Protein AF-X1SGV9-F1 (afdb_monomer)

Nearest PDB structures (foldseek):
  8gmb-assembly1_A-2  TM=1.879E-01  e=5.734E+00  Mus musculus
  3gyx-assembly6_L  TM=2.070E-01  e=9.773E+00  Megalodesulfovibrio gigas

Foldseek 3Di:
DDDPPPDDDDDPDDDDDPDDDADDADDDDADPPDKDWHWHDDPNAIWIWIAYNVRDIDTQDDNRHGPPDPPQDLCNQVPPDDPPRSVDDDPPDDDDDQDDPDDDSDDDPDDDDADADDQDDAAAPDKDWHWHDDPNDTFIWIADNVRDIDTQDDPRHGDDPQPADADDDDPPPPDPCPVPPPDDPVVVVVVVVVVVVVDDPPHDYDHDDDDDDD

Solvent-accessible surface area (backbone atoms only — not comparable to full-atom values): 14646 Å² total; per-residue (Å²): 135,84,84,79,84,84,78,87,68,89,69,99,65,79,90,84,68,97,74,87,84,73,93,46,77,66,85,80,78,63,42,83,93,42,73,45,80,46,33,36,77,53,99,90,30,71,23,41,30,40,33,36,47,84,66,49,76,43,76,44,28,57,89,73,37,63,66,88,65,72,74,70,52,71,64,58,55,56,65,72,74,58,97,65,69,58,80,61,87,81,63,89,84,61,83,86,80,79,83,47,102,60,98,66,64,78,87,74,102,68,84,87,84,69,72,72,48,77,87,75,82,63,41,82,92,37,70,46,78,50,24,32,77,55,96,92,30,76,27,41,35,38,33,40,44,85,54,54,76,43,71,43,30,53,93,80,37,76,51,70,88,72,74,76,69,75,79,82,77,84,79,74,77,84,67,65,85,80,86,72,84,75,72,47,75,67,45,52,52,50,50,51,54,54,48,62,74,70,54,65,93,85,60,84,72,78,83,80,86,79,82,83,87,126

Radius of gyration: 39.11 Å; Cα contacts (8 Å, |Δi|>4): 204; chains: 1; bounding box: 82×46×108 Å

Structure (mmCIF, N/CA/C/O backbone):
data_AF-X1SGV9-F1
#
_entry.id   AF-X1SGV9-F1
#
loop_
_atom_site.group_PDB
_atom_site.id
_atom_site.type_symbol
_atom_site.label_atom_id
_atom_site.label_alt_id
_atom_site.label_comp_id
_atom_site.label_asym_id
_atom_site.label_entity_id
_atom_site.label_seq_id
_atom_site.pdbx_PDB_ins_code
_atom_site.Cartn_x
_atom_site.Cartn_y
_atom_site.Cartn_z
_atom_site.occupancy
_atom_site.B_iso_or_equiv
_atom_site.auth_seq_id
_atom_site.auth_comp_id
_atom_site.auth_asym_id
_atom_site.auth_atom_id
_atom_site.pdbx_PDB_model_num
ATOM 1 N N . MET A 1 1 ? -37.901 -0.113 43.223 1.00 46.56 1 MET A N 1
ATOM 2 C CA . MET A 1 1 ? -37.662 -1.497 43.685 1.00 46.56 1 MET A CA 1
ATOM 3 C C . MET A 1 1 ? -36.291 -1.885 43.165 1.00 46.56 1 MET A C 1
ATOM 5 O O . MET A 1 1 ? -36.152 -2.001 41.959 1.00 46.56 1 MET A O 1
ATOM 9 N N . SER A 1 2 ? -35.263 -1.949 44.015 1.00 49.84 2 SER A N 1
ATOM 10 C CA . SER A 1 2 ? -33.937 -2.406 43.586 1.00 49.84 2 SER A CA 1
ATOM 11 C C . SER A 1 2 ? -33.899 -3.928 43.675 1.00 49.84 2 SER A C 1
ATOM 13 O O . SER A 1 2 ? -34.116 -4.505 44.740 1.00 49.84 2 SER A O 1
ATOM 15 N N . ILE A 1 3 ? -33.680 -4.590 42.543 1.00 59.84 3 ILE A N 1
ATOM 16 C CA . ILE A 1 3 ? -33.416 -6.026 42.525 1.00 59.84 3 ILE A CA 1
ATOM 17 C C . ILE A 1 3 ? -31.928 -6.180 42.840 1.00 59.84 3 ILE A C 1
ATOM 19 O O . ILE A 1 3 ? -31.080 -5.884 42.004 1.00 59.84 3 ILE A O 1
ATOM 23 N N . LYS A 1 4 ? -31.604 -6.593 44.068 1.00 56.62 4 LYS A N 1
ATOM 24 C CA . LYS A 1 4 ? -30.242 -6.998 44.429 1.00 56.62 4 LYS A CA 1
ATOM 25 C C . LYS A 1 4 ? -30.019 -8.431 43.957 1.00 56.62 4 LYS A C 1
ATOM 27 O O . LYS A 1 4 ? -30.565 -9.362 44.545 1.00 56.62 4 LYS A O 1
ATOM 32 N N . ILE A 1 5 ? -29.240 -8.612 42.894 1.00 63.88 5 ILE A N 1
ATOM 33 C CA . ILE A 1 5 ? -28.814 -9.933 42.411 1.00 63.88 5 ILE A CA 1
ATOM 34 C C . ILE A 1 5 ? -27.504 -10.297 43.127 1.00 63.88 5 ILE A C 1
ATOM 36 O O . ILE A 1 5 ? -26.459 -10.417 42.505 1.00 63.88 5 ILE A O 1
ATOM 40 N N . ASP A 1 6 ? -27.533 -10.416 44.456 1.00 54.19 6 ASP A N 1
ATOM 41 C CA . ASP A 1 6 ? -26.291 -10.548 45.238 1.00 54.19 6 ASP A CA 1
ATOM 42 C C . ASP A 1 6 ? -25.715 -11.981 45.265 1.00 54.19 6 ASP A C 1
ATOM 44 O O . ASP A 1 6 ? -24.613 -12.159 45.775 1.00 54.19 6 ASP A O 1
ATOM 48 N N . GLN A 1 7 ? -26.401 -13.026 44.758 1.00 52.31 7 GLN A N 1
ATOM 49 C CA . GLN A 1 7 ? -25.970 -14.419 45.032 1.00 52.31 7 GLN A CA 1
ATOM 50 C C . GLN A 1 7 ? -26.189 -15.506 43.960 1.00 52.31 7 GLN A C 1
ATOM 52 O O . GLN A 1 7 ? -25.957 -16.676 44.255 1.00 52.31 7 GLN A O 1
ATOM 57 N N . ILE A 1 8 ? -26.615 -15.211 42.727 1.00 55.38 8 ILE A N 1
ATOM 58 C CA . ILE A 1 8 ? -27.084 -16.300 41.834 1.00 55.38 8 ILE A CA 1
ATOM 59 C C . ILE A 1 8 ? -25.982 -16.915 40.949 1.00 55.38 8 ILE A C 1
ATOM 61 O O . ILE A 1 8 ? -26.166 -18.012 40.426 1.00 55.38 8 ILE A O 1
ATOM 65 N N . PHE A 1 9 ? -24.803 -16.302 40.828 1.00 55.16 9 PHE A N 1
ATOM 66 C CA . PHE A 1 9 ? -23.838 -16.724 39.810 1.00 55.16 9 PHE A CA 1
ATOM 67 C C . PHE A 1 9 ? -22.441 -17.009 40.367 1.00 55.16 9 PHE A C 1
ATOM 69 O O . PHE A 1 9 ? -21.553 -16.167 40.331 1.00 55.16 9 PHE A O 1
ATOM 76 N N . GLY A 1 10 ? -22.228 -18.242 40.832 1.00 47.69 10 GLY A N 1
ATOM 77 C CA . GLY A 1 10 ? -20.897 -18.854 40.812 1.00 47.69 10 GLY A CA 1
ATOM 78 C C . GLY A 1 10 ? -20.674 -19.525 39.451 1.00 47.69 10 GLY A C 1
ATOM 79 O O . GLY A 1 10 ? -21.410 -20.451 39.116 1.00 47.69 10 GLY A O 1
ATOM 80 N N . GLY A 1 11 ? -19.707 -19.049 38.658 1.00 65.00 11 GLY A N 1
ATOM 81 C CA . GLY A 1 11 ? -19.350 -19.582 37.326 1.00 65.00 11 GLY A CA 1
ATOM 82 C C . GLY A 1 11 ? -19.628 -18.623 36.155 1.00 65.00 11 GLY A C 1
ATOM 83 O O . GLY A 1 11 ? -20.107 -17.513 36.381 1.00 65.00 11 GLY A O 1
ATOM 84 N N . ASP A 1 12 ? -19.353 -19.067 34.918 1.00 65.81 12 ASP A N 1
ATOM 85 C CA . ASP A 1 12 ? -19.544 -18.345 33.636 1.00 65.81 12 ASP A CA 1
ATOM 86 C C . ASP A 1 12 ? -21.030 -18.129 33.275 1.00 65.81 12 ASP A C 1
ATOM 88 O O . ASP A 1 12 ? -21.511 -18.495 32.200 1.00 65.81 12 ASP A O 1
ATOM 92 N N . ASN A 1 13 ? -21.817 -17.584 34.196 1.00 64.56 13 ASN A N 1
ATOM 93 C CA . ASN A 1 13 ? -23.243 -17.404 33.984 1.00 64.56 13 ASN A CA 1
ATOM 94 C C . ASN A 1 13 ? -23.516 -16.066 33.296 1.00 64.56 13 ASN A C 1
ATOM 96 O O . ASN A 1 13 ? -23.212 -14.997 33.823 1.00 64.56 13 ASN A O 1
ATOM 100 N N . ALA A 1 14 ? -24.148 -16.129 32.128 1.00 70.19 14 ALA A N 1
ATOM 101 C CA . ALA A 1 14 ? -24.661 -14.955 31.442 1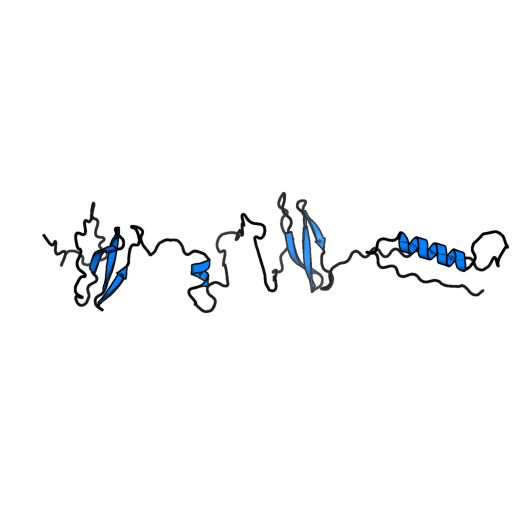.00 70.19 14 ALA A CA 1
ATOM 102 C C . ALA A 1 14 ? -26.012 -14.531 32.036 1.00 70.19 14 ALA A C 1
ATOM 104 O O . ALA A 1 14 ? -26.925 -15.347 32.188 1.00 70.19 14 ALA A O 1
ATOM 105 N N . ILE A 1 15 ? -26.171 -13.236 32.300 1.00 79.06 15 ILE A N 1
ATOM 106 C CA . ILE A 1 15 ? -27.476 -12.641 32.588 1.00 79.06 15 ILE A CA 1
ATOM 107 C C . ILE A 1 15 ? -28.208 -12.463 31.253 1.00 79.06 15 ILE A C 1
ATOM 109 O O . ILE A 1 15 ? -27.793 -11.671 30.409 1.00 79.06 15 ILE A O 1
ATOM 113 N N . ARG A 1 16 ? -29.294 -13.214 31.050 1.00 75.00 16 ARG A N 1
ATOM 114 C CA . ARG A 1 16 ? -30.225 -13.013 29.932 1.00 75.00 16 ARG A CA 1
ATOM 115 C C . ARG A 1 16 ? -31.454 -12.281 30.450 1.00 75.00 16 ARG A C 1
ATOM 117 O O . ARG A 1 16 ? -32.177 -12.817 31.285 1.00 75.00 16 ARG A O 1
ATOM 124 N N . LEU A 1 17 ? -31.664 -11.067 29.963 1.00 80.50 17 LEU A N 1
ATOM 125 C CA . LEU A 1 17 ? -32.853 -10.268 30.235 1.00 80.50 17 LEU A CA 1
ATOM 126 C C . LEU A 1 17 ? -33.533 -9.976 28.904 1.00 80.50 17 LEU A C 1
ATOM 128 O O . LEU A 1 17 ? -32.851 -9.637 27.938 1.00 80.50 17 LEU A O 1
ATOM 132 N N . ASP A 1 18 ? -34.859 -10.083 28.870 1.00 79.81 18 ASP A N 1
ATOM 133 C CA . ASP A 1 18 ? -35.636 -9.689 27.691 1.00 79.81 18 ASP A CA 1
ATOM 134 C C . ASP A 1 18 ? -35.592 -8.165 27.502 1.00 79.81 18 ASP A C 1
ATOM 136 O O . ASP A 1 18 ? -35.462 -7.673 26.385 1.00 79.81 18 ASP A O 1
ATOM 140 N N . TYR A 1 19 ? -35.630 -7.420 28.613 1.00 79.94 19 TYR A N 1
ATOM 141 C CA . TYR A 1 19 ? -35.454 -5.972 28.653 1.00 79.94 19 TYR A CA 1
ATOM 142 C C . TYR A 1 19 ? -34.700 -5.571 29.925 1.00 79.94 19 TYR A C 1
ATOM 144 O O . TYR A 1 19 ? -34.928 -6.134 30.997 1.00 79.94 19 TYR A O 1
ATOM 152 N N . LEU A 1 20 ? -33.826 -4.572 29.807 1.00 83.62 20 LEU A N 1
ATOM 153 C CA . LEU A 1 20 ? -33.182 -3.894 30.929 1.00 83.62 20 LEU A CA 1
ATOM 154 C C . LEU A 1 20 ? -33.524 -2.405 30.840 1.00 83.62 20 LEU A C 1
ATOM 156 O O . LEU A 1 20 ? -33.109 -1.734 29.899 1.00 83.62 20 LEU A O 1
ATOM 160 N N . THR A 1 21 ? -34.266 -1.898 31.820 1.00 83.81 21 THR A N 1
ATOM 161 C CA . THR A 1 21 ? -34.532 -0.463 31.982 1.00 83.81 21 THR A CA 1
ATOM 162 C C . THR A 1 21 ? -33.642 0.068 33.099 1.00 83.81 21 THR A C 1
ATOM 164 O O . THR A 1 21 ? -33.654 -0.476 34.204 1.00 83.81 21 THR A O 1
ATOM 167 N N . ILE A 1 22 ? -32.861 1.112 32.815 1.00 85.06 22 ILE A N 1
ATOM 168 C CA . ILE A 1 22 ? -31.980 1.767 33.786 1.00 85.06 22 ILE A CA 1
ATOM 169 C C . ILE A 1 22 ? -32.502 3.186 34.005 1.00 85.06 22 ILE A C 1
ATOM 171 O O . ILE A 1 22 ? -32.215 4.086 33.223 1.00 85.06 22 ILE A O 1
ATOM 175 N N . ASP A 1 23 ? -33.257 3.376 35.083 1.00 79.06 23 ASP A N 1
ATOM 176 C CA . ASP A 1 23 ? -33.806 4.677 35.470 1.00 79.06 23 ASP A CA 1
ATOM 177 C C . ASP A 1 23 ? -32.923 5.287 36.568 1.00 79.06 23 ASP A C 1
ATOM 179 O O . ASP A 1 23 ? -33.133 5.069 37.764 1.00 79.06 23 ASP A O 1
ATOM 183 N N . GLY A 1 24 ? -31.883 6.018 36.176 1.00 72.06 24 GLY A N 1
ATOM 184 C CA . GLY A 1 24 ? -30.986 6.704 37.103 1.00 72.06 24 GLY A CA 1
ATOM 185 C C . GLY A 1 24 ? -30.444 7.980 36.477 1.00 72.06 24 GLY A C 1
ATOM 186 O O . GLY A 1 24 ? -30.071 7.966 35.317 1.00 72.06 24 GLY A O 1
ATOM 187 N N . 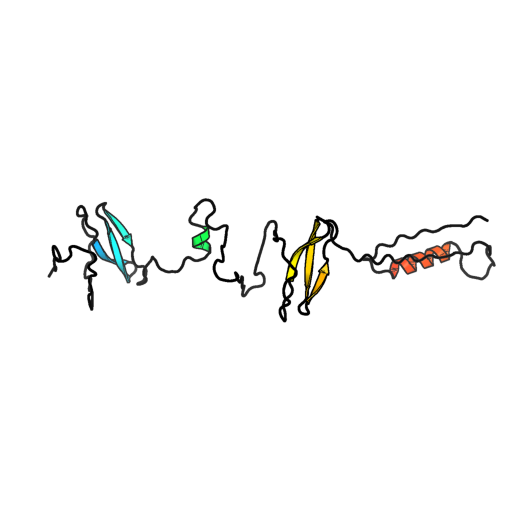TYR A 1 25 ? -30.437 9.077 37.236 1.00 80.12 25 TYR A N 1
ATOM 188 C CA . TYR A 1 25 ? -29.888 10.378 36.813 1.00 80.12 25 TYR A CA 1
ATOM 189 C C . TYR A 1 25 ? -28.696 10.834 37.661 1.00 80.12 25 TYR A C 1
ATOM 191 O O . TYR A 1 25 ? -28.020 11.802 37.317 1.00 80.12 25 TYR A O 1
ATOM 199 N N . ASN A 1 26 ? -28.454 10.161 38.788 1.00 87.88 26 ASN A N 1
ATOM 200 C CA . ASN A 1 26 ? -27.404 10.526 39.727 1.00 87.88 26 ASN A CA 1
ATOM 201 C C . ASN A 1 26 ? -26.186 9.636 39.514 1.00 87.88 26 ASN A C 1
ATOM 203 O O . ASN A 1 26 ? -26.328 8.426 39.326 1.00 87.88 26 ASN A O 1
ATOM 207 N N . ASP A 1 27 ? -25.004 10.240 39.608 1.00 90.75 27 ASP A N 1
ATOM 208 C CA . ASP A 1 27 ? -23.751 9.501 39.546 1.00 90.75 27 ASP A CA 1
ATOM 209 C C . ASP A 1 27 ? -23.669 8.527 40.749 1.00 90.75 27 ASP A C 1
ATOM 211 O O . ASP A 1 27 ? -23.976 8.917 41.886 1.00 90.75 27 ASP A O 1
ATOM 215 N N . PRO A 1 28 ? -23.311 7.249 40.529 1.00 93.12 28 PRO A N 1
ATOM 216 C CA . PRO A 1 28 ? -23.188 6.274 41.605 1.00 93.12 28 PRO A CA 1
ATOM 217 C C . PRO A 1 28 ? -22.009 6.610 42.532 1.00 93.12 28 PRO A C 1
ATOM 219 O O . PRO A 1 28 ? -21.085 7.334 42.174 1.00 93.12 28 PRO A O 1
ATOM 222 N N . THR A 1 29 ? -22.033 6.075 43.755 1.00 94.69 29 THR A N 1
ATOM 223 C CA . THR A 1 29 ? -20.897 6.162 44.688 1.00 94.69 29 THR A CA 1
ATOM 224 C C . THR A 1 29 ? -20.056 4.897 44.583 1.00 94.69 29 THR A C 1
ATOM 226 O O . THR A 1 29 ? -20.609 3.794 44.561 1.00 94.69 29 THR A O 1
ATOM 229 N N . ALA A 1 30 ? -18.731 5.048 44.545 1.00 94.00 30 ALA A N 1
ATOM 230 C CA . ALA A 1 30 ? -17.817 3.919 44.412 1.00 94.00 30 ALA A CA 1
ATOM 231 C C . ALA A 1 30 ? -18.017 2.946 45.573 1.00 94.00 30 ALA A C 1
ATOM 233 O O . ALA A 1 30 ? -18.053 3.339 46.742 1.00 94.00 30 ALA A O 1
ATOM 234 N N . THR A 1 31 ? -18.152 1.668 45.240 1.00 93.56 31 THR A N 1
ATOM 235 C CA . THR A 1 31 ? -18.220 0.586 46.216 1.00 93.56 31 THR A CA 1
ATOM 236 C C . THR A 1 31 ? -17.088 -0.382 45.905 1.00 93.56 31 THR A C 1
ATOM 238 O O . THR A 1 31 ? -16.929 -0.802 44.761 1.00 93.56 31 THR A O 1
ATOM 241 N N . SER A 1 32 ? -16.275 -0.701 46.915 1.00 94.31 32 SER A N 1
ATOM 242 C CA . SER A 1 32 ? -15.083 -1.545 46.756 1.00 94.31 32 SER A CA 1
ATOM 243 C C . SER A 1 32 ? -15.413 -2.868 46.057 1.00 94.31 32 SER A C 1
ATOM 245 O O . SER A 1 32 ? -16.370 -3.540 46.448 1.00 94.31 32 SER A O 1
ATOM 247 N N . ASN A 1 33 ? -14.597 -3.245 45.064 1.00 89.25 33 ASN A N 1
ATOM 248 C CA . ASN A 1 33 ? -14.743 -4.461 44.259 1.00 89.25 33 ASN A CA 1
ATOM 249 C C . ASN A 1 33 ? -16.065 -4.554 43.477 1.00 89.25 33 ASN A C 1
ATOM 251 O O . ASN A 1 33 ? -16.600 -5.649 43.290 1.00 89.25 33 ASN A O 1
ATOM 255 N N . THR A 1 34 ? -16.619 -3.426 43.031 1.00 89.81 34 THR A N 1
ATOM 256 C CA . THR A 1 34 ? -17.818 -3.414 42.182 1.00 89.81 34 THR A CA 1
ATOM 257 C C . THR A 1 34 ? -17.656 -2.451 41.014 1.00 89.81 34 THR A C 1
ATOM 259 O O . THR A 1 34 ? -16.992 -1.427 41.131 1.00 89.81 34 THR A O 1
ATOM 262 N N . GLY A 1 35 ? -18.302 -2.773 39.895 1.00 91.50 35 GLY A N 1
ATOM 263 C CA . GLY A 1 35 ? -18.521 -1.847 38.790 1.00 91.50 35 GLY A CA 1
ATOM 264 C C . GLY A 1 35 ? -20.014 -1.571 38.648 1.00 91.50 35 GLY A C 1
ATOM 265 O O . GLY A 1 35 ? -20.830 -2.480 38.811 1.00 91.50 35 GLY A O 1
ATOM 266 N N . THR A 1 36 ? -20.383 -0.326 38.355 1.00 92.06 36 THR A N 1
ATOM 267 C CA . THR A 1 36 ? -21.781 0.079 38.162 1.00 92.06 36 THR A CA 1
ATOM 268 C C . THR A 1 36 ? -21.990 0.582 36.744 1.00 92.06 36 THR A C 1
ATOM 270 O O . THR A 1 36 ? -21.331 1.527 36.322 1.00 92.06 36 THR A O 1
ATOM 273 N N . ILE A 1 37 ? -22.940 -0.013 36.020 1.00 93.00 37 ILE A N 1
ATOM 274 C CA . ILE A 1 37 ? -23.464 0.583 34.787 1.00 93.00 37 ILE A CA 1
ATOM 275 C C . ILE A 1 37 ? -24.627 1.493 35.166 1.00 93.00 37 ILE A C 1
ATOM 277 O O . ILE A 1 37 ? -25.548 1.064 35.864 1.00 93.00 37 ILE A O 1
ATOM 281 N N . TYR A 1 38 ? -24.587 2.740 34.712 1.00 93.81 38 TYR A N 1
ATOM 282 C CA . TYR A 1 38 ? -25.641 3.716 34.963 1.00 93.81 38 TYR A CA 1
ATOM 283 C C . TYR A 1 38 ? -25.954 4.527 33.708 1.00 93.81 38 TYR A C 1
ATOM 285 O O . TYR A 1 38 ? -25.146 4.590 32.783 1.00 93.81 38 TYR A O 1
ATOM 293 N N . ALA A 1 39 ? -27.151 5.108 33.672 1.00 94.38 39 ALA A N 1
ATOM 294 C CA . ALA A 1 39 ? -27.566 6.023 32.622 1.00 94.38 39 ALA A CA 1
ATOM 295 C C . ALA A 1 39 ? -27.417 7.475 33.102 1.00 94.38 39 ALA A C 1
ATOM 297 O O . ALA A 1 39 ? -27.507 7.748 34.300 1.00 94.38 39 ALA A O 1
ATOM 298 N N . LYS A 1 40 ? -27.174 8.405 32.181 1.00 94.06 40 LYS A N 1
ATOM 299 C CA . LYS A 1 40 ? -27.187 9.850 32.435 1.00 94.06 40 LYS A CA 1
ATOM 300 C C . LYS A 1 40 ? -27.494 10.589 31.142 1.00 94.06 40 LYS A C 1
ATOM 302 O O . LYS A 1 40 ? -27.024 10.184 30.083 1.00 94.06 40 LYS A O 1
ATOM 307 N N . ASP A 1 41 ? -28.225 11.695 31.231 1.00 93.69 41 ASP A N 1
ATOM 308 C CA . ASP A 1 41 ? -28.462 12.535 30.061 1.00 93.69 41 ASP A CA 1
ATOM 309 C C . ASP A 1 41 ? -27.258 13.443 29.770 1.00 93.69 41 ASP A C 1
ATOM 311 O O . ASP A 1 41 ? -26.833 14.226 30.624 1.00 93.69 41 ASP A O 1
ATOM 315 N N . ILE A 1 42 ? -26.740 13.366 28.543 1.00 92.75 42 ILE A N 1
ATOM 316 C CA . ILE A 1 42 ? -25.734 14.274 27.984 1.00 92.75 42 ILE A CA 1
ATOM 317 C C . ILE A 1 42 ? -26.253 14.819 26.658 1.00 92.75 42 ILE A C 1
ATOM 319 O O . ILE A 1 42 ? -26.655 14.066 25.778 1.00 92.75 42 ILE A O 1
ATOM 323 N N . ASP A 1 43 ? -26.259 16.145 26.519 1.00 94.00 43 ASP A N 1
ATOM 324 C CA . ASP A 1 43 ? -26.685 16.843 25.299 1.00 94.00 43 ASP A CA 1
ATOM 325 C C . ASP A 1 43 ? -28.075 16.422 24.776 1.00 94.00 43 ASP A C 1
ATOM 327 O O . ASP A 1 43 ? -28.344 16.455 23.575 1.00 94.00 43 ASP A O 1
ATOM 331 N N . GLY A 1 44 ? -28.975 16.033 25.686 1.00 92.88 44 GLY A N 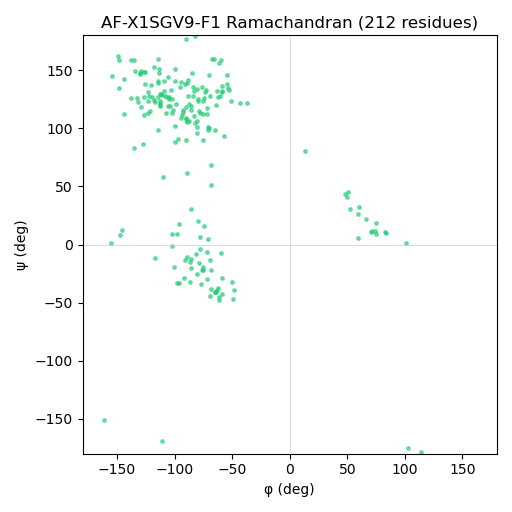1
ATOM 332 C CA . GLY A 1 44 ? -30.333 15.590 25.358 1.00 92.88 44 GLY A CA 1
ATOM 333 C C . GLY A 1 44 ? -30.457 14.120 24.944 1.00 92.88 44 GLY A C 1
ATOM 334 O O . GLY A 1 44 ? -31.532 13.719 24.503 1.00 92.88 44 GLY A O 1
ATOM 335 N N . TYR A 1 45 ? -29.398 13.323 25.096 1.00 92.00 45 TYR A N 1
ATOM 336 C CA . TYR A 1 45 ? -29.403 11.878 24.879 1.00 92.00 45 TYR A CA 1
ATOM 337 C C . TYR A 1 45 ? -29.150 11.144 26.192 1.00 92.00 45 TYR A C 1
ATOM 339 O O . TYR A 1 45 ? -28.281 11.545 26.963 1.00 92.00 45 TYR A O 1
ATOM 347 N N . THR A 1 46 ? -29.875 10.051 26.429 1.00 93.62 46 THR A N 1
ATOM 348 C CA . THR A 1 46 ? -29.586 9.139 27.538 1.00 93.62 46 THR A CA 1
ATOM 349 C C . THR A 1 46 ? -28.413 8.245 27.159 1.00 93.62 46 THR A C 1
ATOM 351 O O . THR A 1 46 ? -28.518 7.427 26.245 1.00 93.62 46 THR A O 1
ATOM 354 N N . GLU A 1 47 ? -27.302 8.392 27.874 1.00 94.44 47 GLU A N 1
ATOM 355 C CA . GLU A 1 47 ? -26.066 7.655 27.633 1.00 94.44 47 GLU A CA 1
ATOM 356 C C . GLU A 1 47 ? -25.739 6.705 28.781 1.00 94.44 47 GLU A C 1
ATOM 358 O O . GLU A 1 47 ? -26.019 6.993 29.945 1.00 94.44 47 GLU A O 1
ATOM 363 N N . LEU A 1 48 ? -25.110 5.578 28.453 1.00 94.00 48 LEU A N 1
ATOM 364 C CA . LEU A 1 48 ? -24.594 4.618 29.414 1.00 94.00 48 LEU A CA 1
ATOM 365 C C . LEU A 1 48 ? -23.170 4.976 29.824 1.00 94.00 48 LEU A C 1
ATOM 367 O O . LEU A 1 48 ? -22.333 5.340 28.996 1.00 94.00 48 LEU A O 1
ATOM 371 N N . PHE A 1 49 ? -22.886 4.773 31.100 1.00 94.50 49 PHE A N 1
ATOM 372 C CA . PHE A 1 49 ? -21.582 4.930 31.720 1.00 94.50 49 PHE A CA 1
ATOM 373 C C . PHE A 1 49 ? -21.243 3.686 32.529 1.00 94.50 49 PHE A C 1
ATOM 375 O O . PHE A 1 49 ? -22.120 3.062 33.124 1.00 94.50 49 PHE A O 1
ATOM 382 N N . TYR A 1 50 ? -19.961 3.356 32.576 1.00 94.44 50 TYR A N 1
ATOM 383 C CA . TYR A 1 50 ? -19.382 2.410 33.513 1.00 94.44 50 TYR A CA 1
ATOM 384 C C . TYR A 1 50 ? -18.624 3.189 34.586 1.00 94.44 50 TYR A C 1
ATOM 386 O O . TYR A 1 50 ? -17.760 4.003 34.269 1.00 94.44 50 TYR A O 1
ATOM 394 N N . PHE A 1 51 ? -18.952 2.942 35.847 1.00 94.81 51 PHE A N 1
ATOM 395 C CA . PHE A 1 51 ? -18.288 3.522 37.006 1.00 94.81 51 PHE A CA 1
ATOM 396 C C . PHE A 1 51 ? -17.543 2.431 37.771 1.00 94.81 51 PHE A C 1
ATOM 398 O O . PHE A 1 51 ? -18.172 1.455 38.188 1.00 94.81 51 PHE A O 1
ATOM 405 N N . ASP A 1 52 ? -16.230 2.577 37.942 1.00 95.06 52 ASP A N 1
ATOM 406 C CA . ASP A 1 52 ? -15.398 1.595 38.646 1.00 95.06 52 ASP A CA 1
ATOM 407 C C . ASP A 1 52 ? -15.286 1.866 40.160 1.00 95.06 52 ASP A C 1
ATOM 409 O O . ASP A 1 52 ? -15.808 2.847 40.699 1.00 95.06 52 ASP A O 1
ATOM 413 N N . ASP A 1 53 ? -14.600 0.974 40.875 1.00 95.50 53 ASP A N 1
ATOM 414 C CA . ASP A 1 53 ? -14.379 1.082 42.317 1.00 95.50 53 ASP A CA 1
ATOM 415 C C . ASP A 1 53 ? -13.283 2.091 42.709 1.00 95.50 53 ASP A C 1
ATOM 417 O O . ASP A 1 53 ? -13.119 2.389 43.895 1.00 95.50 53 ASP A O 1
ATOM 421 N N . TYR A 1 54 ? -12.601 2.689 41.728 1.00 95.81 54 TYR A N 1
ATOM 422 C CA . TYR A 1 54 ? -11.640 3.783 41.889 1.00 95.81 54 TYR A CA 1
ATOM 423 C C . TYR A 1 54 ? -12.2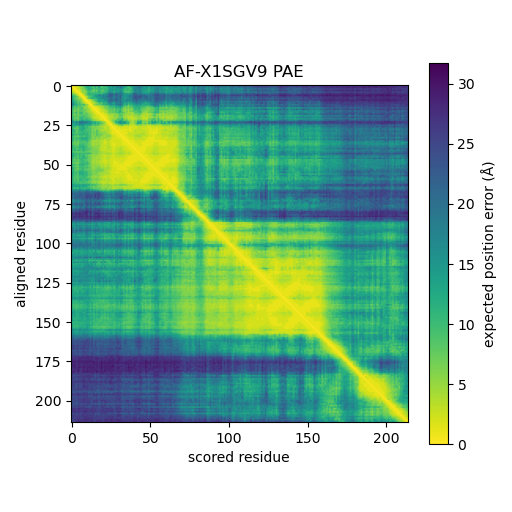54 5.163 41.613 1.00 95.81 54 TYR A C 1
ATOM 425 O O . TYR A 1 54 ? -11.541 6.166 41.616 1.00 95.81 54 TYR A O 1
ATOM 433 N N . SER A 1 55 ? -13.580 5.241 41.455 1.00 94.88 55 SER A N 1
ATOM 434 C CA . SER A 1 55 ? -14.322 6.463 41.112 1.00 94.88 55 SER A CA 1
ATOM 435 C C . SER A 1 55 ? -14.040 7.018 39.711 1.00 94.88 55 SER A C 1
ATOM 437 O O . SER A 1 55 ? -14.292 8.199 39.458 1.00 94.88 55 SER A O 1
ATOM 439 N N . ASN A 1 56 ? -13.545 6.193 38.787 1.00 93.88 56 ASN A N 1
ATOM 440 C CA . ASN A 1 56 ? -13.454 6.568 37.382 1.00 93.88 56 ASN A CA 1
ATOM 441 C C . ASN A 1 56 ? -14.793 6.299 36.692 1.00 93.88 56 ASN A C 1
ATOM 443 O O . ASN A 1 56 ? -15.390 5.234 36.852 1.00 93.88 56 ASN A O 1
ATOM 447 N N . SER A 1 57 ? -15.239 7.259 35.882 1.00 94.38 57 SER A N 1
ATOM 448 C CA . SER A 1 57 ? -16.398 7.105 35.004 1.00 94.38 57 SER A CA 1
ATOM 449 C C . SER A 1 57 ? -15.935 7.021 33.555 1.00 94.38 57 SER A C 1
ATOM 451 O O . SER A 1 57 ? -15.184 7.878 33.086 1.00 94.38 57 SER A O 1
ATOM 453 N N . ILE A 1 58 ? -16.382 5.988 32.850 1.00 94.19 58 ILE A N 1
ATOM 454 C CA . ILE A 1 58 ? -16.117 5.756 31.433 1.00 94.19 58 ILE A CA 1
ATOM 455 C C . ILE A 1 58 ? -17.453 5.797 30.708 1.00 94.19 58 ILE A C 1
ATOM 457 O O . ILE A 1 58 ? -18.357 5.018 31.006 1.00 94.19 58 ILE A O 1
ATOM 461 N N . GLN A 1 59 ? -17.581 6.686 29.731 1.00 93.94 59 GLN A N 1
ATOM 462 C CA . GLN A 1 59 ? -18.752 6.710 28.868 1.00 93.94 59 GLN A CA 1
ATOM 463 C C . GLN A 1 59 ? -18.748 5.471 27.961 1.00 93.94 59 GLN A C 1
ATOM 465 O O . GLN A 1 59 ? -17.757 5.180 27.293 1.00 93.94 59 GLN A O 1
ATOM 470 N N . VAL A 1 60 ? -19.855 4.733 27.946 1.00 93.31 60 VAL A N 1
ATOM 471 C CA . VAL A 1 60 ? -20.035 3.506 27.155 1.00 93.31 60 VAL A CA 1
ATOM 472 C C . VAL A 1 60 ? -20.784 3.798 25.862 1.00 93.31 60 VAL A C 1
ATOM 474 O O . VAL A 1 60 ? -20.493 3.162 24.852 1.00 93.31 60 VAL A O 1
ATOM 477 N N . THR A 1 61 ? -21.717 4.754 25.858 1.00 93.44 61 THR A N 1
ATOM 478 C CA . THR A 1 61 ? -22.440 5.173 24.647 1.00 93.44 61 THR A CA 1
ATOM 479 C C . THR A 1 61 ? -22.332 6.674 24.401 1.00 93.44 61 THR A C 1
ATOM 481 O O . THR A 1 61 ? -22.237 7.444 25.347 1.00 93.44 61 THR A O 1
ATOM 484 N N . SER A 1 62 ? -22.338 7.098 23.136 1.00 93.12 62 SER A N 1
ATOM 485 C CA . SER A 1 62 ? -22.434 8.497 22.715 1.00 93.12 62 SER A CA 1
ATOM 486 C C . SER A 1 62 ? -23.481 8.626 21.618 1.00 93.12 62 SER A C 1
ATOM 488 O O . SER A 1 62 ? -23.431 7.917 20.609 1.00 93.12 62 SER A O 1
ATOM 490 N N . LYS A 1 63 ? -24.440 9.526 21.829 1.00 92.50 63 LYS A N 1
ATOM 491 C CA . LYS A 1 63 ? -25.639 9.740 21.014 1.00 92.50 63 LYS A CA 1
ATOM 492 C C . LYS A 1 63 ? -26.389 8.436 20.735 1.00 92.50 63 LYS A C 1
ATOM 494 O O . LYS A 1 63 ? -26.823 8.190 19.611 1.00 92.50 63 LYS A O 1
ATOM 499 N N . GLY A 1 64 ? -26.494 7.578 21.753 1.00 87.25 64 GLY A N 1
ATOM 500 C CA . GLY A 1 64 ? -27.167 6.279 21.664 1.00 87.25 64 GLY A CA 1
ATOM 501 C C . GLY A 1 64 ? -26.400 5.176 20.915 1.00 87.25 64 GLY A C 1
ATOM 502 O O . GLY A 1 64 ? -26.966 4.112 20.674 1.00 87.25 64 GLY A O 1
ATOM 503 N N . SER A 1 65 ? -25.128 5.388 20.556 1.00 89.69 65 SER A N 1
ATOM 504 C CA . SER A 1 65 ? -24.250 4.364 19.963 1.00 89.69 65 SER A CA 1
ATOM 505 C C . SER A 1 65 ? -23.168 3.935 20.947 1.00 89.69 65 SER A C 1
ATOM 507 O O . SER A 1 65 ? -22.592 4.781 21.618 1.00 89.69 65 SER A O 1
ATOM 509 N N . ILE A 1 66 ? -22.822 2.646 21.008 1.00 89.75 66 ILE A N 1
ATOM 510 C CA . ILE A 1 66 ? -21.701 2.157 21.830 1.00 89.75 66 ILE A CA 1
ATOM 511 C C . ILE A 1 66 ? -20.387 2.785 21.328 1.00 89.75 66 ILE A C 1
ATOM 513 O O . ILE A 1 66 ? -20.068 2.696 20.144 1.00 89.75 66 ILE A O 1
ATOM 517 N N . ILE A 1 67 ? -19.618 3.404 22.229 1.00 85.12 67 ILE A N 1
ATOM 518 C CA . ILE A 1 67 ? -18.365 4.134 21.943 1.00 85.12 67 ILE A CA 1
ATOM 519 C C . ILE A 1 67 ? -17.223 3.189 21.519 1.00 85.12 67 ILE A C 1
ATOM 521 O O . ILE A 1 67 ? -16.229 3.623 20.954 1.00 85.12 67 ILE A O 1
ATOM 525 N N . GLY A 1 68 ? -17.376 1.879 21.703 1.00 69.31 68 GLY A N 1
ATOM 526 C CA . GLY A 1 68 ? -16.350 0.873 21.403 1.00 69.31 68 GLY A CA 1
ATOM 527 C C . GLY A 1 68 ? -16.452 0.166 20.047 1.00 69.31 68 GLY A C 1
ATOM 528 O O . GLY A 1 68 ? -15.893 -0.918 19.921 1.00 69.31 68 GLY A O 1
ATOM 529 N N . GLY A 1 69 ? -17.192 0.689 19.062 1.00 64.50 69 GLY A N 1
ATOM 530 C CA . GLY A 1 69 ? -17.524 -0.102 17.865 1.00 64.50 69 GLY A CA 1
ATOM 531 C C . GLY A 1 69 ? -17.630 0.631 16.533 1.00 64.50 69 GLY A C 1
ATOM 532 O O . GLY A 1 69 ? -18.114 0.036 15.573 1.00 64.50 69 GLY A O 1
ATOM 533 N N . THR A 1 70 ? -17.198 1.886 16.415 1.00 53.44 70 THR A N 1
ATOM 534 C CA . THR A 1 70 ? -16.977 2.456 15.080 1.00 53.44 70 THR A CA 1
ATOM 535 C C . THR A 1 70 ? -15.621 1.947 14.637 1.00 53.44 70 THR A C 1
ATOM 537 O O . THR A 1 70 ? -14.616 2.475 15.103 1.00 53.44 70 THR A O 1
ATOM 540 N N . GLY A 1 71 ? -15.603 0.855 13.860 1.00 56.81 71 GLY A N 1
ATOM 541 C CA . GLY A 1 71 ? -14.373 0.222 13.380 1.00 56.81 71 GLY A CA 1
ATOM 542 C C . GLY A 1 71 ? -13.336 1.286 13.061 1.00 56.81 71 GLY A C 1
ATOM 543 O O . GLY A 1 71 ? -13.660 2.224 12.330 1.00 56.81 71 GLY A O 1
ATOM 544 N N . ASN A 1 72 ? -12.178 1.187 13.724 1.00 54.50 72 ASN A N 1
ATOM 545 C CA . ASN A 1 72 ? -11.154 2.222 13.698 1.00 54.50 72 ASN A CA 1
ATOM 546 C C . ASN A 1 72 ? -11.015 2.721 12.264 1.00 54.50 72 ASN A C 1
ATOM 548 O O . ASN A 1 72 ? -10.756 1.932 11.349 1.00 54.50 72 ASN A O 1
ATOM 552 N N . THR A 1 73 ? -11.225 4.018 12.052 1.00 63.94 73 THR A N 1
ATOM 553 C CA . THR A 1 73 ? -10.766 4.619 10.801 1.00 63.94 73 THR A CA 1
ATOM 554 C C . THR A 1 73 ? -9.277 4.293 10.678 1.00 63.94 73 THR A C 1
ATOM 556 O O . THR A 1 73 ? -8.595 4.163 11.694 1.00 63.94 73 THR A O 1
ATOM 559 N N . LEU A 1 74 ? -8.761 4.088 9.463 1.00 63.81 74 LEU A N 1
ATOM 560 C CA . LEU A 1 74 ? -7.335 3.783 9.277 1.00 63.81 74 LEU A CA 1
ATOM 561 C C . LEU A 1 74 ? -6.469 4.786 10.067 1.00 63.81 74 LEU A C 1
ATOM 563 O O . LEU A 1 74 ? -5.538 4.389 10.755 1.00 63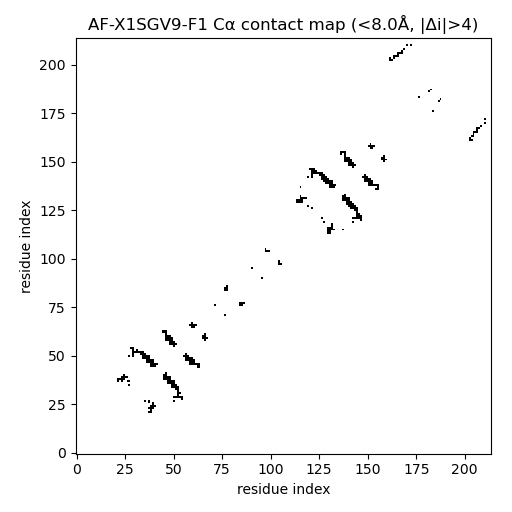.81 74 LEU A O 1
ATOM 567 N N . ASP A 1 75 ? -6.887 6.054 10.063 1.00 58.78 75 ASP A N 1
ATOM 568 C CA . ASP A 1 75 ? -6.356 7.165 10.860 1.00 58.78 75 ASP A CA 1
ATOM 569 C C . ASP A 1 75 ? -6.211 6.830 12.361 1.00 58.78 75 ASP A C 1
ATOM 571 O O . ASP A 1 75 ? -5.126 6.968 12.919 1.00 58.78 75 ASP A O 1
ATOM 575 N N . GLN A 1 76 ? -7.240 6.235 12.977 1.00 57.72 76 GLN A N 1
ATOM 576 C CA . GLN A 1 76 ? -7.215 5.755 14.368 1.00 57.72 76 GLN A CA 1
ATOM 577 C C . GLN A 1 76 ? -6.288 4.547 14.605 1.00 57.72 76 GLN A C 1
ATOM 579 O O . GLN A 1 76 ? -5.889 4.269 15.731 1.00 57.72 76 GLN A O 1
ATOM 584 N N . ALA A 1 77 ? -5.954 3.766 13.573 1.00 62.66 77 ALA A N 1
ATOM 585 C CA . ALA A 1 77 ? -4.944 2.709 13.691 1.00 62.66 77 ALA A CA 1
ATOM 586 C C . ALA A 1 77 ? -3.510 3.268 13.587 1.00 62.66 77 ALA A C 1
ATOM 588 O O . ALA A 1 77 ? -2.576 2.670 14.127 1.00 62.66 77 ALA A O 1
ATOM 589 N N . TYR A 1 78 ? -3.331 4.415 12.918 1.00 66.19 78 TYR A N 1
ATOM 590 C CA . TYR A 1 78 ? -2.042 5.099 12.774 1.00 66.19 78 TYR A CA 1
ATOM 591 C C . TYR A 1 78 ? -1.720 6.046 13.946 1.00 66.19 78 TYR A C 1
ATOM 593 O O . TYR A 1 78 ? -0.544 6.189 14.289 1.00 66.19 78 TYR A O 1
ATOM 601 N N . ASP A 1 79 ? -2.724 6.669 14.575 1.00 59.06 79 ASP A N 1
ATOM 602 C CA . ASP A 1 79 ? -2.557 7.714 15.600 1.00 59.06 79 ASP A CA 1
ATOM 603 C C . ASP A 1 79 ? -2.354 7.197 17.043 1.00 59.06 79 ASP A C 1
ATOM 605 O O . ASP A 1 79 ? -1.754 7.895 17.864 1.00 59.06 79 ASP A O 1
ATOM 609 N N . GLN A 1 80 ? -2.744 5.953 17.356 1.00 62.16 80 GLN A N 1
ATOM 610 C CA . GLN A 1 80 ? -2.633 5.360 18.704 1.00 62.16 80 GLN A CA 1
ATOM 611 C C . GLN A 1 80 ? -1.195 4.967 19.111 1.00 62.16 80 GLN A C 1
ATOM 613 O O . GLN A 1 80 ? -0.977 4.259 20.094 1.00 62.16 80 GLN A O 1
ATOM 618 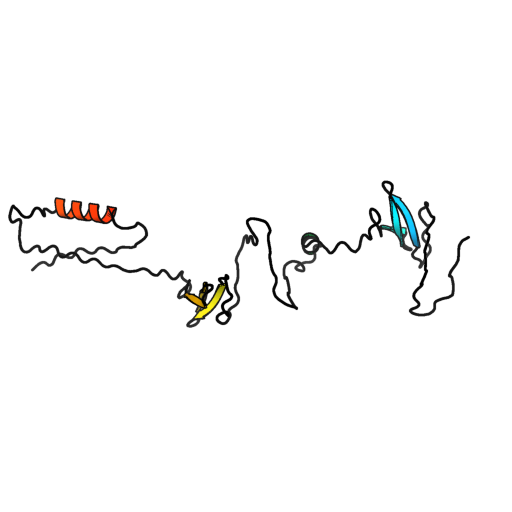N N . GLY A 1 81 ? -0.180 5.474 18.405 1.00 55.16 81 GLY A N 1
ATOM 619 C CA . GLY A 1 81 ? 1.086 5.874 19.032 1.00 55.16 81 GLY A CA 1
ATOM 620 C C . GLY A 1 81 ? 2.012 4.775 19.566 1.00 55.16 81 GLY A C 1
ATOM 621 O O . GLY A 1 81 ? 3.002 5.089 20.226 1.00 55.16 81 GLY A O 1
ATOM 622 N N . GLY A 1 82 ? 1.768 3.499 19.271 1.00 54.34 82 GLY A N 1
ATOM 623 C CA . GLY A 1 82 ? 2.753 2.441 19.501 1.00 54.34 82 GLY A CA 1
ATOM 624 C C . GLY A 1 82 ? 3.855 2.476 18.439 1.00 54.34 82 GLY A C 1
ATOM 625 O O . GLY A 1 82 ? 3.565 2.604 17.249 1.00 54.34 82 GLY A O 1
ATOM 626 N N . ALA A 1 83 ? 5.124 2.343 18.838 1.00 49.25 83 ALA A N 1
ATOM 627 C CA . ALA A 1 83 ? 6.266 2.312 17.923 1.00 49.25 83 ALA A CA 1
ATOM 628 C C . ALA A 1 83 ? 6.124 1.186 16.872 1.00 49.25 83 ALA A C 1
ATOM 630 O O . ALA A 1 83 ? 6.518 0.050 17.107 1.00 49.25 83 ALA A O 1
ATOM 631 N N . GLY A 1 84 ? 5.571 1.513 15.700 1.00 49.34 84 GLY A N 1
ATOM 632 C CA . GLY A 1 84 ? 5.595 0.659 14.509 1.00 49.34 84 GLY A CA 1
ATOM 633 C C . GLY A 1 84 ? 4.329 -0.138 14.176 1.00 49.34 84 GLY A C 1
ATOM 634 O O . GLY A 1 84 ? 4.346 -0.815 13.155 1.00 49.34 84 GLY A O 1
ATOM 635 N N . ALA A 1 85 ? 3.235 -0.041 14.937 1.00 53.31 85 ALA A N 1
ATOM 636 C CA . ALA A 1 85 ? 2.050 -0.879 14.687 1.00 53.31 85 ALA A CA 1
ATOM 637 C C . ALA A 1 85 ? 1.252 -0.500 13.417 1.00 53.31 85 ALA A C 1
ATOM 639 O O . ALA A 1 85 ? 0.689 -1.379 12.778 1.00 53.31 85 ALA A O 1
ATOM 640 N N . GLY A 1 86 ? 1.251 0.774 13.002 1.00 57.88 86 GLY A N 1
ATOM 641 C CA . GLY A 1 86 ? 0.558 1.216 11.779 1.00 57.88 86 GLY A CA 1
ATOM 642 C C . GLY A 1 86 ? 1.366 1.069 10.479 1.00 57.88 86 GLY A C 1
ATOM 643 O O . GLY A 1 86 ? 0.816 1.188 9.394 1.00 57.88 86 GLY A O 1
ATOM 644 N N . ARG A 1 87 ? 2.681 0.811 10.529 1.00 65.88 87 ARG A N 1
ATOM 645 C CA . ARG A 1 87 ? 3.541 0.883 9.321 1.00 65.88 87 ARG A CA 1
ATOM 646 C C . ARG A 1 87 ? 3.451 -0.337 8.406 1.00 65.88 87 ARG A C 1
ATOM 648 O O . ARG A 1 87 ? 3.926 -0.268 7.278 1.00 65.88 87 ARG A O 1
ATOM 655 N N . ILE A 1 88 ? 2.906 -1.446 8.899 1.00 74.69 88 ILE A N 1
ATOM 656 C CA . ILE A 1 88 ? 2.881 -2.721 8.183 1.00 74.69 88 ILE A CA 1
ATOM 657 C C . ILE A 1 88 ? 1.431 -3.172 8.061 1.00 74.69 88 ILE A C 1
ATOM 659 O O . ILE A 1 88 ? 0.800 -3.532 9.051 1.00 74.69 88 ILE A O 1
ATOM 663 N N . ILE A 1 89 ? 0.923 -3.195 6.831 1.00 78.50 89 ILE A N 1
ATOM 664 C CA . ILE A 1 89 ? -0.339 -3.858 6.513 1.00 78.50 89 ILE A CA 1
ATOM 665 C C . ILE A 1 89 ? 0.001 -5.306 6.165 1.00 78.50 89 ILE A C 1
ATOM 667 O O . ILE A 1 89 ? 0.554 -5.581 5.103 1.00 78.50 89 ILE A O 1
ATOM 671 N N . THR A 1 90 ? -0.305 -6.230 7.076 1.00 80.19 90 THR A N 1
ATOM 672 C CA . THR A 1 90 ? -0.200 -7.667 6.791 1.00 80.19 90 THR A CA 1
ATOM 673 C C . THR A 1 90 ? -1.535 -8.142 6.238 1.00 80.19 90 THR A C 1
ATOM 675 O O . THR A 1 90 ? -2.510 -8.225 6.979 1.00 80.19 90 THR A O 1
ATOM 678 N N . ALA A 1 91 ? -1.585 -8.438 4.941 1.00 82.56 91 ALA A N 1
ATOM 679 C CA . ALA A 1 91 ? -2.745 -9.073 4.329 1.00 82.56 91 ALA A CA 1
ATOM 680 C C . ALA A 1 91 ? -2.580 -10.594 4.398 1.00 82.56 91 ALA A C 1
ATOM 682 O O . ALA A 1 91 ? -1.964 -11.219 3.539 1.00 82.56 91 ALA A O 1
ATOM 683 N N . ASP A 1 92 ? -3.079 -11.175 5.484 1.00 84.31 92 ASP A N 1
ATOM 684 C CA . ASP A 1 92 ? -3.005 -12.608 5.773 1.00 84.31 92 ASP A CA 1
ATOM 685 C C . ASP A 1 92 ? -3.998 -13.444 4.945 1.00 84.31 92 ASP A C 1
ATOM 687 O O . ASP A 1 92 ? -3.781 -14.638 4.728 1.00 84.31 92 ASP A O 1
ATOM 691 N N . SER A 1 93 ? -5.066 -12.820 4.439 1.00 83.31 93 SER A N 1
ATOM 692 C CA . SER A 1 93 ? -6.072 -13.457 3.590 1.00 83.31 93 SER A CA 1
ATOM 693 C C . SER A 1 93 ? -6.446 -12.587 2.385 1.00 83.31 93 SER A C 1
ATOM 695 O O . SER A 1 93 ? -7.457 -11.887 2.374 1.00 83.31 93 SER A O 1
ATOM 697 N N . GLY A 1 94 ? -5.627 -12.661 1.332 1.00 85.31 94 GLY A N 1
ATOM 698 C CA . GLY A 1 94 ? -5.880 -12.001 0.047 1.00 85.31 94 GLY A CA 1
ATOM 699 C C . GLY A 1 94 ? -5.063 -10.729 -0.172 1.00 85.31 94 GLY A C 1
ATOM 700 O O . GLY A 1 94 ? -4.171 -10.401 0.600 1.00 85.31 94 GLY A O 1
ATOM 701 N N . ALA A 1 95 ? -5.331 -10.035 -1.279 1.00 85.50 95 ALA A N 1
ATOM 702 C CA . ALA A 1 95 ? -4.599 -8.828 -1.651 1.00 85.50 95 ALA A CA 1
ATOM 703 C C . ALA A 1 95 ? -5.173 -7.580 -0.967 1.00 85.50 95 ALA A C 1
ATOM 705 O O . ALA A 1 95 ? -6.388 -7.456 -0.799 1.00 85.50 95 ALA A O 1
ATOM 706 N N . VAL A 1 96 ? -4.306 -6.612 -0.665 1.00 86.44 96 VAL A N 1
ATOM 707 C CA . VAL A 1 96 ? -4.743 -5.253 -0.325 1.00 86.44 96 VAL A CA 1
ATOM 708 C C . VAL A 1 96 ? -5.167 -4.549 -1.609 1.00 86.44 96 VAL A C 1
ATOM 710 O O . VAL A 1 96 ? -4.380 -4.434 -2.548 1.00 86.44 96 VAL A O 1
ATOM 713 N N . MET A 1 97 ? -6.404 -4.058 -1.648 1.00 87.00 97 MET A N 1
ATOM 714 C CA . MET A 1 97 ? -6.872 -3.159 -2.699 1.00 87.00 97 MET A CA 1
ATOM 715 C C . MET A 1 97 ? -6.923 -1.738 -2.146 1.00 87.00 97 MET A C 1
ATOM 717 O O . MET A 1 97 ? -7.655 -1.471 -1.196 1.00 87.00 97 MET A O 1
ATOM 721 N N . ILE A 1 98 ? -6.153 -0.838 -2.752 1.00 87.62 98 ILE A N 1
ATOM 722 C CA . ILE A 1 98 ? -6.222 0.597 -2.476 1.00 87.62 98 ILE A CA 1
ATOM 723 C C . ILE A 1 98 ? -7.052 1.218 -3.598 1.00 87.62 98 ILE A C 1
ATOM 725 O O . ILE A 1 98 ? -6.573 1.354 -4.723 1.00 87.62 98 ILE A O 1
ATOM 729 N N . ASP A 1 99 ? -8.314 1.518 -3.299 1.00 86.56 99 ASP A N 1
ATOM 730 C CA . ASP A 1 99 ? -9.270 2.105 -4.239 1.00 86.56 99 ASP A CA 1
ATOM 731 C C . ASP A 1 99 ? -9.618 3.526 -3.794 1.00 86.56 99 ASP A C 1
ATOM 733 O O . ASP A 1 99 ? -10.119 3.742 -2.687 1.00 86.56 99 ASP A O 1
ATOM 737 N N . ALA A 1 100 ? -9.314 4.502 -4.645 1.00 84.25 100 ALA A N 1
ATOM 738 C CA . ALA A 1 100 ? -9.619 5.897 -4.396 1.00 84.25 100 ALA A CA 1
ATOM 739 C C . ALA A 1 100 ? -10.637 6.389 -5.421 1.00 84.25 100 ALA A C 1
ATOM 741 O O . ALA A 1 100 ? -10.397 6.363 -6.622 1.00 84.25 100 ALA A O 1
ATOM 742 N N . ASN A 1 101 ? -11.733 6.971 -4.929 1.00 86.00 101 ASN A N 1
ATOM 743 C CA . ASN A 1 101 ? -12.706 7.687 -5.763 1.00 86.00 101 ASN A CA 1
ATOM 744 C C . ASN A 1 101 ? -12.162 9.034 -6.303 1.00 86.00 101 ASN A C 1
ATOM 746 O O . ASN A 1 101 ? -12.913 9.812 -6.892 1.00 86.00 101 ASN A O 1
ATOM 750 N N . GLY A 1 102 ? -10.887 9.345 -6.043 1.00 81.31 102 GLY A N 1
ATOM 751 C CA . GLY A 1 102 ? -10.196 10.575 -6.430 1.00 81.31 102 GLY A CA 1
ATOM 752 C C . GLY A 1 102 ? -9.117 10.345 -7.492 1.00 81.31 102 GLY A C 1
ATOM 753 O O . GLY A 1 102 ? -9.028 9.282 -8.094 1.00 81.31 102 GLY A O 1
ATOM 754 N N . ALA A 1 103 ? -8.287 11.364 -7.731 1.00 80.12 103 ALA A N 1
ATOM 755 C CA . ALA A 1 103 ? -7.243 11.310 -8.759 1.00 80.12 103 ALA A CA 1
ATOM 756 C C . ALA A 1 103 ? -6.017 10.465 -8.364 1.00 80.12 103 ALA A C 1
ATOM 758 O O . ALA A 1 103 ? -5.277 10.026 -9.240 1.00 80.12 103 ALA A O 1
ATOM 759 N N . GLU A 1 104 ? -5.791 10.248 -7.067 1.00 86.88 104 GLU A N 1
ATOM 760 C CA . GLU A 1 104 ? -4.604 9.575 -6.542 1.00 86.88 104 GLU A CA 1
ATOM 761 C C . GLU A 1 104 ? -5.010 8.503 -5.532 1.00 86.88 104 GLU A C 1
ATOM 763 O O . GLU A 1 104 ? -5.688 8.793 -4.546 1.00 86.88 104 GLU A O 1
ATOM 768 N N . ALA A 1 105 ? -4.600 7.263 -5.796 1.00 87.25 105 ALA A N 1
ATOM 769 C CA . ALA A 1 105 ? -4.786 6.146 -4.874 1.00 87.25 105 ALA A CA 1
ATOM 770 C C . ALA A 1 105 ? -3.588 5.956 -3.934 1.00 87.25 105 ALA A C 1
ATOM 772 O O . ALA A 1 105 ? -3.761 5.482 -2.817 1.00 87.25 105 ALA A O 1
ATOM 773 N N . LEU A 1 106 ? -2.379 6.330 -4.367 1.00 89.62 106 LEU A N 1
ATOM 774 C CA . LEU A 1 106 ? -1.140 6.093 -3.631 1.00 89.62 106 LEU A CA 1
ATOM 775 C C . LEU A 1 106 ? -0.171 7.264 -3.824 1.00 89.62 106 LEU A C 1
ATOM 777 O O . LEU A 1 106 ? 0.355 7.444 -4.919 1.00 89.62 106 LEU A O 1
ATOM 781 N N . ASN A 1 107 ? 0.080 8.012 -2.747 1.00 88.94 107 ASN A N 1
ATOM 782 C CA . ASN A 1 107 ? 1.126 9.032 -2.671 1.00 88.94 107 ASN A CA 1
ATOM 783 C C . ASN A 1 107 ? 2.291 8.494 -1.828 1.00 88.94 107 ASN A C 1
ATOM 785 O O . ASN A 1 107 ? 2.071 8.032 -0.707 1.00 88.94 107 ASN A O 1
ATOM 789 N N . ILE A 1 108 ? 3.518 8.534 -2.354 1.00 89.00 108 ILE A N 1
ATOM 790 C CA . ILE A 1 108 ? 4.720 8.058 -1.655 1.00 89.00 108 ILE A CA 1
ATOM 791 C C . ILE A 1 108 ? 5.762 9.180 -1.661 1.00 89.00 108 ILE A C 1
ATOM 793 O O . ILE A 1 108 ? 6.335 9.482 -2.704 1.00 89.00 108 ILE A O 1
ATOM 797 N N . ASP A 1 109 ? 6.052 9.756 -0.492 1.00 88.75 109 ASP A N 1
ATOM 798 C CA . ASP A 1 109 ? 7.105 10.775 -0.288 1.00 88.75 109 ASP A CA 1
ATOM 799 C C . ASP A 1 109 ? 8.496 10.142 -0.038 1.00 88.75 109 ASP A C 1
ATOM 801 O O . ASP A 1 109 ? 9.331 10.628 0.721 1.00 88.75 109 ASP A O 1
ATOM 805 N N . GLY A 1 110 ? 8.732 8.967 -0.619 1.00 91.12 110 GLY A N 1
ATOM 806 C CA . GLY A 1 110 ? 9.895 8.127 -0.355 1.00 91.12 110 GLY A CA 1
ATOM 807 C C . GLY A 1 110 ? 10.129 7.108 -1.464 1.00 91.12 110 GLY A C 1
ATOM 808 O O . GLY A 1 110 ? 9.792 7.341 -2.623 1.00 91.12 110 GLY A O 1
ATOM 809 N N . TYR A 1 111 ? 10.716 5.966 -1.113 1.00 90.06 111 TYR A N 1
ATOM 810 C CA . TYR A 1 111 ? 11.011 4.905 -2.074 1.00 90.06 111 TYR A CA 1
ATOM 811 C C . TYR A 1 111 ? 9.898 3.857 -2.115 1.00 90.06 111 TYR A C 1
ATOM 813 O O . TYR A 1 111 ? 9.389 3.442 -1.073 1.00 90.06 111 TYR A O 1
ATOM 821 N N . LEU A 1 112 ? 9.575 3.387 -3.320 1.00 93.62 112 LEU A N 1
ATOM 822 C CA . LEU A 1 112 ? 8.807 2.165 -3.534 1.00 93.62 112 LEU A CA 1
ATOM 823 C C . LEU A 1 112 ? 9.792 1.007 -3.727 1.00 93.62 112 LEU A C 1
ATOM 825 O O . LEU A 1 112 ? 10.505 0.971 -4.727 1.00 93.62 112 LEU A O 1
ATOM 829 N N . SER A 1 113 ? 9.839 0.082 -2.770 1.00 93.56 113 SER A N 1
ATOM 830 C CA . SER A 1 113 ? 10.574 -1.179 -2.919 1.00 93.56 113 SER A CA 1
ATOM 831 C C . SER A 1 113 ? 9.645 -2.239 -3.495 1.00 93.56 113 SER A C 1
ATOM 833 O O . SER A 1 113 ? 8.494 -2.336 -3.071 1.00 93.56 113 SER A O 1
ATOM 835 N N . LEU A 1 114 ? 10.150 -3.032 -4.435 1.00 94.62 114 LEU A N 1
ATOM 836 C CA . LEU A 1 114 ? 9.446 -4.170 -5.013 1.00 94.62 114 LEU A CA 1
ATOM 837 C C . LEU A 1 114 ? 10.264 -5.427 -4.736 1.00 94.62 114 LEU A C 1
ATOM 839 O O . LEU A 1 114 ? 11.457 -5.462 -5.047 1.00 94.62 114 LEU A O 1
ATOM 843 N N . ASP A 1 115 ? 9.623 -6.433 -4.153 1.00 94.12 115 ASP A N 1
ATOM 844 C CA . ASP A 1 115 ? 10.245 -7.740 -3.971 1.00 94.12 115 ASP A CA 1
ATOM 845 C C . ASP A 1 115 ? 10.402 -8.437 -5.322 1.00 94.12 115 ASP A C 1
ATOM 847 O O . ASP A 1 115 ? 9.554 -8.305 -6.208 1.00 94.12 115 ASP A O 1
ATOM 851 N N . GLU A 1 116 ? 11.486 -9.198 -5.455 1.00 93.88 116 GLU A N 1
ATOM 852 C CA . GLU A 1 116 ? 11.721 -10.043 -6.617 1.00 93.88 116 GLU A CA 1
ATOM 853 C C . GLU A 1 116 ? 10.594 -11.073 -6.755 1.00 93.88 116 GLU A C 1
ATOM 855 O O . GLU A 1 116 ? 10.271 -11.806 -5.813 1.00 93.88 116 GLU A O 1
ATOM 860 N N . ILE A 1 117 ? 9.997 -11.147 -7.943 1.00 93.81 117 ILE A N 1
ATOM 861 C CA . ILE A 1 117 ? 8.970 -12.137 -8.253 1.00 93.81 117 ILE A CA 1
ATOM 862 C C . ILE A 1 117 ? 9.209 -12.779 -9.617 1.00 93.81 117 ILE A C 1
ATOM 864 O O . ILE A 1 117 ? 9.847 -12.221 -10.507 1.00 93.81 117 ILE A O 1
ATOM 868 N N . ILE A 1 118 ? 8.623 -13.961 -9.810 1.00 94.56 118 ILE A N 1
ATOM 869 C CA . ILE A 1 118 ? 8.477 -14.540 -11.148 1.00 94.56 118 ILE A CA 1
ATOM 870 C C . ILE A 1 118 ? 7.538 -13.683 -12.006 1.00 94.56 118 ILE A C 1
ATOM 872 O O . ILE A 1 118 ? 6.700 -12.950 -11.476 1.00 94.56 118 ILE A O 1
ATOM 876 N N . ASP A 1 119 ? 7.639 -13.827 -13.331 1.00 95.50 119 ASP A N 1
ATOM 877 C CA . ASP A 1 119 ? 6.762 -13.122 -14.268 1.00 95.50 119 ASP A CA 1
ATOM 878 C C . ASP A 1 119 ? 5.276 -13.314 -13.872 1.00 95.50 119 ASP A C 1
ATOM 880 O O . ASP A 1 119 ? 4.812 -14.458 -13.754 1.00 95.50 119 ASP A O 1
ATOM 884 N N . PRO A 1 120 ? 4.517 -12.221 -13.642 1.00 95.38 120 PRO A N 1
ATOM 885 C CA . PRO A 1 120 ? 3.116 -12.307 -13.250 1.00 95.38 120 PRO A CA 1
ATOM 886 C C . PRO A 1 120 ? 2.259 -13.037 -14.286 1.00 95.38 120 PRO A C 1
ATOM 888 O O . PRO A 1 120 ? 2.565 -13.085 -15.475 1.00 95.38 120 PRO A O 1
ATOM 891 N N . THR A 1 121 ? 1.107 -13.556 -13.859 1.00 94.75 121 THR A N 1
ATOM 892 C CA . THR A 1 121 ? 0.081 -13.986 -14.818 1.00 94.75 121 THR A CA 1
ATOM 893 C C . THR A 1 121 ? -0.688 -12.765 -15.309 1.00 94.75 121 THR A C 1
ATOM 895 O O . THR A 1 121 ? -1.264 -12.034 -14.503 1.00 94.75 121 THR A O 1
ATOM 898 N N . GLY A 1 122 ? -0.723 -12.558 -16.627 1.00 92.69 122 GLY A N 1
ATOM 899 C CA . GLY A 1 122 ? -1.461 -11.457 -17.243 1.00 92.69 122 GLY A CA 1
ATOM 900 C C . GLY A 1 122 ? -2.934 -11.431 -16.822 1.00 92.69 122 GLY A C 1
ATOM 901 O O . GLY A 1 122 ? -3.607 -12.462 -16.760 1.00 92.69 122 GLY A O 1
ATOM 902 N N . VAL A 1 123 ? -3.449 -10.232 -16.547 1.00 93.69 123 VAL A N 1
ATOM 903 C CA . VAL A 1 123 ? -4.852 -10.000 -16.192 1.00 93.69 123 VAL A CA 1
ATOM 904 C C . VAL A 1 123 ? -5.439 -9.000 -17.178 1.00 93.69 123 VAL A C 1
ATOM 906 O O . VAL A 1 123 ? -4.857 -7.946 -17.429 1.00 93.69 123 VAL A O 1
ATOM 909 N N . SER A 1 124 ? -6.613 -9.321 -17.727 1.00 94.88 124 SER A N 1
ATOM 910 C CA . SER A 1 124 ? -7.302 -8.450 -18.682 1.00 94.88 124 SER A CA 1
ATOM 911 C C . SER A 1 124 ? -7.474 -7.038 -18.119 1.00 94.88 124 SER A C 1
ATOM 913 O O . SER A 1 124 ? -7.923 -6.866 -16.985 1.00 94.88 124 SER A O 1
ATOM 915 N N . ASN A 1 125 ? -7.179 -6.034 -18.948 1.00 93.38 125 ASN A N 1
ATOM 916 C CA . ASN A 1 125 ? -7.256 -4.606 -18.618 1.00 93.38 125 ASN A CA 1
ATOM 917 C C . ASN A 1 125 ? -6.372 -4.169 -17.437 1.00 93.38 125 ASN A C 1
ATOM 919 O O . ASN A 1 125 ? -6.688 -3.186 -16.769 1.00 93.38 125 ASN A O 1
ATOM 923 N N . LYS A 1 126 ? -5.275 -4.884 -17.168 1.00 93.44 126 LYS A N 1
ATOM 924 C CA . LYS A 1 126 ? -4.279 -4.493 -16.165 1.00 93.44 126 LYS A CA 1
ATOM 925 C C . LYS A 1 126 ? -2.878 -4.532 -16.757 1.00 93.44 126 LYS A C 1
ATOM 927 O O . LYS A 1 126 ? -2.606 -5.339 -17.636 1.00 93.44 126 LYS A O 1
ATOM 932 N N . GLY A 1 127 ? -2.010 -3.663 -16.255 1.00 95.88 127 GLY A N 1
ATOM 933 C CA . GLY A 1 127 ? -0.568 -3.771 -16.440 1.00 95.88 127 GLY A CA 1
ATOM 934 C C . GLY A 1 127 ? 0.108 -4.021 -15.097 1.00 95.88 127 GLY A C 1
ATOM 935 O O . GLY A 1 127 ? -0.468 -3.718 -14.050 1.00 95.88 127 GLY A O 1
ATOM 936 N N . PHE A 1 128 ? 1.322 -4.555 -15.134 1.00 96.62 128 PHE A N 1
ATOM 937 C CA . PHE A 1 128 ? 2.123 -4.839 -13.947 1.00 96.62 128 PHE A CA 1
ATOM 938 C C . PHE A 1 128 ? 3.488 -4.181 -14.072 1.00 96.62 128 PHE A C 1
ATOM 940 O O . PHE A 1 128 ? 4.098 -4.241 -15.134 1.00 96.62 128 PHE A O 1
ATOM 947 N N . ILE A 1 129 ? 3.963 -3.585 -12.981 1.00 97.31 129 ILE A N 1
ATOM 948 C CA . ILE A 1 129 ? 5.373 -3.242 -12.794 1.00 97.31 129 ILE A CA 1
ATOM 949 C C . ILE A 1 129 ? 5.894 -4.171 -11.706 1.00 97.31 129 ILE A C 1
ATOM 951 O O . ILE A 1 129 ? 5.261 -4.292 -10.657 1.00 97.31 129 ILE A O 1
ATOM 955 N N . TYR A 1 130 ? 7.003 -4.850 -11.971 1.00 97.81 130 TYR A N 1
ATOM 956 C CA . TYR A 1 130 ? 7.595 -5.812 -11.047 1.00 97.81 130 TYR A CA 1
ATOM 957 C C . TYR A 1 130 ? 9.113 -5.864 -11.207 1.00 97.81 130 TYR A C 1
ATOM 959 O O . TYR A 1 130 ? 9.647 -5.397 -12.216 1.00 97.81 130 TYR A O 1
ATOM 967 N N . SER A 1 131 ? 9.796 -6.413 -10.205 1.00 97.81 131 SER A N 1
ATOM 968 C CA . SER A 1 131 ? 11.230 -6.688 -10.234 1.00 97.81 131 SER A CA 1
ATOM 969 C C . SER A 1 131 ? 11.500 -8.187 -10.390 1.00 97.81 131 SER A C 1
ATOM 971 O O . SER A 1 131 ? 10.761 -9.014 -9.851 1.00 97.81 131 SER A O 1
ATOM 973 N N . LYS A 1 132 ? 12.557 -8.539 -11.129 1.00 97.31 132 LYS A N 1
ATOM 974 C CA . LYS A 1 132 ? 13.126 -9.898 -11.178 1.00 97.31 132 LYS A CA 1
ATOM 975 C C . LYS A 1 132 ? 14.633 -9.852 -11.407 1.00 97.31 132 LYS A C 1
ATOM 977 O O . LYS A 1 132 ? 15.124 -8.872 -11.970 1.00 97.31 132 LYS A O 1
ATOM 982 N N . ASP A 1 133 ? 15.337 -10.921 -11.049 1.00 96.88 133 ASP A N 1
ATOM 983 C CA . ASP A 1 133 ? 16.777 -11.003 -11.277 1.00 96.88 133 ASP A CA 1
ATOM 984 C C . ASP A 1 133 ? 17.124 -11.455 -12.707 1.00 96.88 133 ASP A C 1
ATOM 986 O O . ASP A 1 133 ? 16.597 -12.443 -13.229 1.00 96.88 133 ASP A O 1
ATOM 990 N N . ILE A 1 134 ? 18.050 -10.731 -13.337 1.00 96.19 134 ILE A N 1
ATOM 991 C CA . ILE A 1 134 ? 18.710 -11.081 -14.598 1.00 96.19 134 ILE A CA 1
ATOM 992 C C . ILE A 1 134 ? 20.214 -10.942 -14.390 1.00 96.19 134 ILE A C 1
ATOM 994 O O . ILE A 1 134 ? 20.706 -9.853 -14.120 1.00 96.19 134 ILE A O 1
ATOM 998 N N . GLU A 1 135 ? 20.947 -12.049 -14.532 1.00 94.19 135 GLU A N 1
ATOM 999 C CA . GLU A 1 135 ? 22.417 -12.062 -14.436 1.00 94.19 135 GLU A CA 1
ATOM 1000 C C . GLU A 1 135 ? 22.959 -11.366 -13.165 1.00 94.19 135 GLU A C 1
ATOM 1002 O O . GLU A 1 135 ? 23.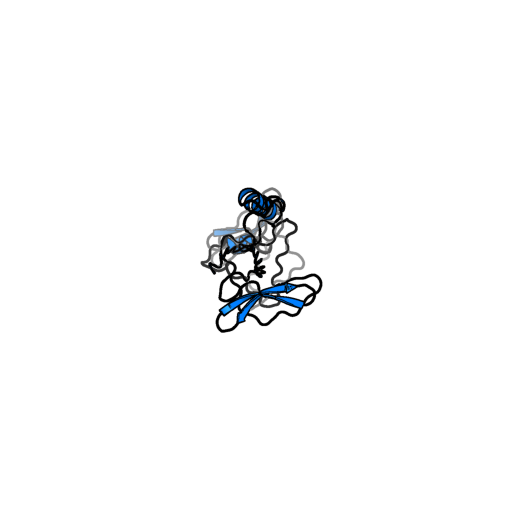910 -10.595 -13.237 1.00 94.19 135 GLU A O 1
ATOM 1007 N N . ASP A 1 136 ? 22.350 -11.646 -12.005 1.00 94.50 136 ASP A N 1
ATOM 1008 C CA . ASP A 1 136 ? 22.681 -11.076 -10.682 1.00 94.50 136 ASP A CA 1
ATOM 1009 C C . ASP A 1 136 ? 22.301 -9.594 -10.475 1.00 94.50 136 ASP A C 1
ATOM 1011 O O . ASP A 1 136 ? 22.686 -8.984 -9.472 1.00 94.50 136 ASP A O 1
ATOM 1015 N N . TYR A 1 137 ? 21.514 -9.011 -11.383 1.00 95.75 137 TYR A N 1
ATOM 1016 C CA . TYR A 1 137 ? 20.925 -7.685 -11.215 1.00 95.75 137 TYR A CA 1
ATOM 1017 C C . TYR A 1 137 ? 19.410 -7.775 -11.050 1.00 95.75 137 TYR A C 1
ATOM 1019 O O . TYR A 1 137 ? 18.725 -8.372 -11.879 1.00 95.75 137 TYR A O 1
ATOM 1027 N N . THR A 1 138 ? 18.876 -7.121 -10.017 1.00 96.81 138 THR A N 1
ATOM 1028 C CA . THR A 1 138 ? 17.432 -6.904 -9.889 1.00 96.81 138 THR A CA 1
ATOM 1029 C C . THR A 1 138 ? 17.002 -5.810 -10.860 1.00 96.81 138 THR A C 1
ATOM 1031 O O . THR A 1 138 ? 17.347 -4.640 -10.689 1.00 96.81 138 THR A O 1
ATOM 1034 N N . GLU A 1 139 ? 16.221 -6.190 -11.865 1.00 97.56 139 GLU A N 1
ATOM 1035 C CA . GLU A 1 139 ? 15.763 -5.304 -12.932 1.00 97.56 139 GLU A CA 1
ATOM 1036 C C . GLU A 1 139 ? 14.245 -5.094 -12.877 1.00 97.56 139 GLU A C 1
ATOM 1038 O O . GLU A 1 139 ? 13.492 -5.962 -12.434 1.00 97.56 139 GLU A O 1
ATOM 1043 N N . LEU A 1 140 ? 13.781 -3.934 -13.346 1.00 97.69 140 LEU A N 1
ATOM 1044 C CA . LEU A 1 140 ? 12.371 -3.583 -13.468 1.00 97.69 140 LEU A CA 1
ATOM 1045 C C . LEU A 1 140 ? 11.807 -4.007 -14.820 1.00 97.69 140 LEU A C 1
ATOM 1047 O O . LEU A 1 140 ? 12.398 -3.773 -15.877 1.00 97.69 140 LEU A O 1
ATOM 1051 N N . PHE A 1 141 ? 10.589 -4.531 -14.781 1.00 98.06 141 PHE A N 1
ATOM 1052 C CA . PHE A 1 141 ? 9.832 -4.955 -15.947 1.00 98.06 141 PHE A CA 1
ATOM 1053 C C . PHE A 1 141 ? 8.429 -4.369 -15.914 1.00 98.06 141 PHE A C 1
ATOM 1055 O O . PHE A 1 141 ? 7.827 -4.188 -14.854 1.00 98.06 141 PHE A O 1
ATOM 1062 N N . TYR A 1 142 ? 7.901 -4.105 -17.103 1.00 97.69 142 TYR A N 1
ATOM 1063 C CA . TYR A 1 142 ? 6.492 -3.845 -17.334 1.00 97.69 142 TYR A CA 1
ATOM 1064 C C . TYR A 1 142 ? 5.878 -5.027 -18.083 1.00 97.69 142 TYR A C 1
ATOM 1066 O O . TYR A 1 142 ? 6.419 -5.458 -19.099 1.00 97.69 142 TYR A O 1
ATOM 1074 N N . MET A 1 143 ? 4.734 -5.523 -17.617 1.00 97.81 143 MET A N 1
ATOM 1075 C CA . MET A 1 143 ? 3.889 -6.452 -18.369 1.00 97.81 143 MET A CA 1
ATOM 1076 C C . MET A 1 143 ? 2.574 -5.768 -18.736 1.00 97.81 143 MET A C 1
ATOM 1078 O O . MET A 1 143 ? 1.904 -5.206 -17.867 1.00 97.81 143 MET A O 1
ATOM 1082 N N . ASP A 1 144 ? 2.196 -5.827 -20.011 1.00 96.88 144 ASP A N 1
ATOM 1083 C CA . ASP A 1 144 ? 0.928 -5.273 -20.488 1.00 96.88 144 ASP A CA 1
ATOM 1084 C C . ASP A 1 144 ? -0.268 -6.222 -20.261 1.00 96.88 144 ASP A C 1
ATOM 1086 O O . ASP A 1 144 ? -0.140 -7.342 -19.761 1.00 96.88 144 ASP A O 1
ATOM 1090 N N . ASN A 1 145 ? -1.465 -5.786 -20.660 1.00 95.56 145 ASN A N 1
ATOM 1091 C CA . ASN A 1 145 ? -2.699 -6.561 -20.494 1.00 95.56 145 ASN A CA 1
ATOM 1092 C C . ASN A 1 145 ? -2.819 -7.776 -21.432 1.00 95.56 145 ASN A C 1
ATOM 1094 O O . ASN A 1 145 ? -3.786 -8.532 -21.316 1.00 95.56 145 ASN A O 1
ATOM 1098 N N . TYR A 1 146 ? -1.892 -7.934 -22.377 1.00 94.81 146 TYR A N 1
ATOM 1099 C CA . TYR A 1 146 ? -1.792 -9.076 -23.283 1.00 94.81 146 TYR A CA 1
ATOM 1100 C C . TYR A 1 146 ? -0.693 -10.058 -22.849 1.00 94.81 146 TYR A C 1
ATOM 1102 O O . TYR A 1 146 ? -0.531 -11.100 -23.482 1.00 94.81 146 TYR A O 1
ATOM 1110 N N . GLY A 1 147 ? 0.029 -9.757 -21.763 1.00 95.31 147 GLY A N 1
ATOM 1111 C CA . GLY A 1 147 ? 1.130 -10.569 -21.252 1.00 95.31 147 GLY A CA 1
ATOM 1112 C C . GLY A 1 147 ? 2.466 -10.317 -21.953 1.00 95.31 147 GLY A C 1
ATOM 1113 O O . GLY A 1 147 ? 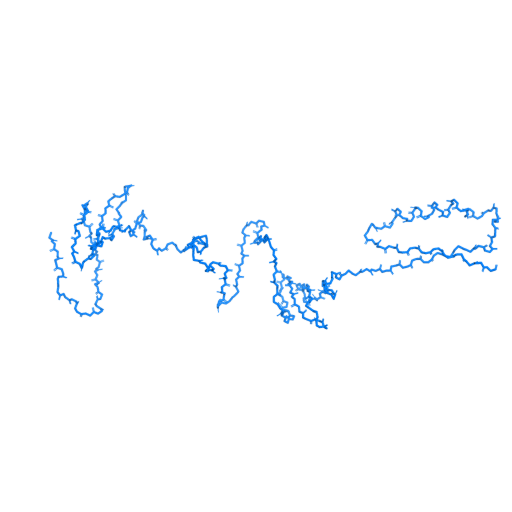3.401 -11.088 -21.747 1.00 95.31 147 GLY A O 1
ATOM 1114 N N . ASN A 1 148 ? 2.586 -9.268 -22.774 1.00 95.56 148 ASN A N 1
ATOM 1115 C CA . ASN A 1 148 ? 3.878 -8.892 -23.343 1.00 95.56 148 ASN A CA 1
ATOM 1116 C C . ASN A 1 148 ? 4.745 -8.265 -22.249 1.00 95.56 148 ASN A C 1
ATOM 1118 O O . ASN A 1 148 ? 4.283 -7.385 -21.522 1.00 95.56 148 ASN A O 1
ATOM 1122 N N . ILE A 1 149 ? 6.003 -8.697 -22.161 1.00 97.00 149 ILE A N 1
ATOM 1123 C CA . ILE A 1 149 ? 6.969 -8.230 -21.163 1.00 97.00 149 ILE A CA 1
ATOM 1124 C C . ILE A 1 149 ? 7.944 -7.252 -21.818 1.00 97.00 149 ILE A C 1
ATOM 1126 O O . ILE A 1 149 ? 8.506 -7.534 -22.876 1.00 97.00 149 ILE A O 1
ATOM 1130 N N . ILE A 1 150 ? 8.168 -6.118 -21.161 1.00 95.94 150 ILE A N 1
ATOM 1131 C CA . ILE A 1 150 ? 9.128 -5.086 -21.542 1.00 95.94 150 ILE A CA 1
ATOM 1132 C C . ILE A 1 150 ? 10.085 -4.873 -20.374 1.00 95.94 150 ILE A C 1
ATOM 1134 O O . ILE A 1 150 ? 9.661 -4.547 -19.268 1.00 95.94 150 ILE A O 1
ATOM 1138 N N . GLN A 1 151 ? 11.379 -5.028 -20.628 1.00 96.12 151 GLN A N 1
ATOM 1139 C CA . GLN A 1 151 ? 12.417 -4.666 -19.671 1.00 96.12 151 GLN A CA 1
ATOM 1140 C C . GLN A 1 151 ? 12.553 -3.138 -19.613 1.00 96.12 151 GLN A C 1
ATOM 1142 O O . GLN A 1 151 ? 12.695 -2.485 -20.648 1.00 96.12 151 GLN A O 1
ATOM 1147 N N . ILE A 1 152 ? 12.458 -2.573 -18.409 1.00 96.62 152 ILE A N 1
ATOM 1148 C CA . ILE A 1 152 ? 12.564 -1.129 -18.155 1.00 96.62 152 ILE A CA 1
ATOM 1149 C C . ILE A 1 152 ? 13.982 -0.763 -17.748 1.00 96.62 152 ILE A C 1
ATOM 1151 O O . ILE A 1 152 ? 14.420 0.337 -18.070 1.00 96.62 152 ILE A O 1
ATOM 1155 N N . THR A 1 153 ? 14.693 -1.641 -17.041 1.00 97.00 153 THR A N 1
ATOM 1156 C CA . THR A 1 153 ? 16.078 -1.404 -16.623 1.00 97.00 153 THR A CA 1
ATOM 1157 C C . THR A 1 153 ? 17.002 -2.537 -17.056 1.00 97.00 153 THR A C 1
ATOM 1159 O O . THR A 1 153 ? 16.559 -3.672 -17.182 1.00 97.00 153 THR A O 1
ATOM 1162 N N . ASP A 1 154 ? 18.264 -2.217 -17.333 1.00 95.38 154 ASP A N 1
ATOM 1163 C CA . ASP A 1 154 ? 19.336 -3.148 -17.685 1.00 95.38 154 ASP A CA 1
ATOM 1164 C C . ASP A 1 154 ? 20.625 -2.746 -16.958 1.00 95.38 154 ASP A C 1
ATOM 1166 O O . ASP A 1 154 ? 21.052 -1.583 -17.007 1.00 95.38 154 ASP A O 1
ATOM 1170 N N . GLN A 1 155 ? 21.203 -3.705 -16.238 1.00 95.31 155 GLN A N 1
ATOM 1171 C CA . GLN A 1 155 ? 22.349 -3.552 -15.342 1.00 95.31 155 GLN A CA 1
ATOM 1172 C C . GLN A 1 155 ? 22.201 -2.359 -14.379 1.00 95.31 155 GLN A C 1
ATOM 1174 O O . GLN A 1 155 ? 23.126 -1.566 -14.181 1.00 95.31 155 GLN A O 1
ATOM 1179 N N . GLY A 1 156 ? 21.005 -2.198 -13.803 1.00 93.12 156 GLY A N 1
ATOM 1180 C CA . GLY A 1 156 ? 20.666 -1.127 -12.862 1.00 93.12 156 GLY A CA 1
ATOM 1181 C C . GLY A 1 156 ? 20.478 0.261 -13.489 1.00 93.12 156 GLY A C 1
ATOM 1182 O O . GLY A 1 156 ? 20.414 1.261 -12.769 1.00 93.12 156 GLY A O 1
ATOM 1183 N N . THR A 1 157 ? 20.389 0.360 -14.817 1.00 93.31 157 THR A N 1
ATOM 1184 C CA . THR A 1 157 ? 20.140 1.620 -15.542 1.00 93.31 157 THR A CA 1
ATOM 1185 C C . THR A 1 157 ? 18.838 1.552 -16.326 1.00 93.31 157 THR A C 1
ATOM 1187 O O . THR A 1 157 ? 18.423 0.472 -16.711 1.00 93.31 157 THR A O 1
ATOM 1190 N N . VAL A 1 158 ? 18.162 2.676 -16.595 1.00 95.00 158 VAL A N 1
ATOM 1191 C CA . VAL A 1 158 ? 16.951 2.651 -17.439 1.00 95.00 158 VAL A CA 1
ATOM 1192 C C . VAL A 1 158 ? 17.319 2.199 -18.852 1.00 95.00 158 VAL A C 1
ATOM 1194 O O . VAL A 1 158 ? 18.098 2.859 -19.544 1.00 95.00 158 VAL A O 1
ATOM 1197 N N . TYR A 1 159 ? 16.714 1.094 -19.281 1.00 90.69 159 TYR A N 1
ATOM 1198 C CA . TYR A 1 159 ? 16.844 0.517 -20.603 1.00 90.69 159 TYR A CA 1
ATOM 1199 C C . TYR A 1 159 ? 16.258 1.484 -21.625 1.00 90.69 159 TYR A C 1
ATOM 1201 O O . TYR A 1 159 ? 15.049 1.588 -21.842 1.00 90.69 159 TYR A O 1
ATOM 1209 N N . SER A 1 160 ? 17.145 2.247 -22.249 1.00 83.44 160 SER A N 1
ATOM 1210 C CA . SER A 1 160 ? 16.791 3.088 -23.377 1.00 83.44 160 SER A CA 1
ATOM 1211 C C . SER A 1 160 ? 17.051 2.296 -24.650 1.00 83.44 160 SER A C 1
ATOM 1213 O O . SER A 1 160 ? 18.192 1.970 -24.974 1.00 83.44 160 SER A O 1
ATOM 1215 N N . ASN A 1 161 ? 15.988 2.008 -25.405 1.00 71.12 161 ASN A N 1
ATOM 1216 C CA . ASN A 1 161 ? 16.096 1.524 -26.781 1.00 71.12 161 ASN A CA 1
ATOM 1217 C C . ASN A 1 161 ? 16.647 2.651 -27.669 1.00 71.12 161 ASN A C 1
ATOM 1219 O O . ASN A 1 161 ? 15.936 3.237 -28.488 1.00 71.12 161 ASN A O 1
ATOM 1223 N N . SER A 1 162 ? 17.915 3.012 -27.475 1.00 67.25 162 SER A N 1
ATOM 1224 C CA . SER A 1 162 ? 18.596 3.978 -28.319 1.00 67.25 162 SER A CA 1
ATOM 1225 C C . SER A 1 162 ? 18.811 3.331 -29.678 1.00 67.25 162 SER A C 1
ATOM 1227 O O . SER A 1 162 ? 19.719 2.524 -29.886 1.00 67.25 162 SER A O 1
ATOM 1229 N N . THR A 1 163 ? 17.943 3.671 -30.628 1.00 62.59 163 THR A N 1
ATOM 1230 C CA . THR A 1 163 ? 18.186 3.325 -32.023 1.00 62.59 163 THR A CA 1
ATOM 1231 C C . THR A 1 163 ? 19.333 4.204 -32.501 1.00 62.59 163 THR A C 1
ATOM 1233 O O . THR A 1 163 ? 19.141 5.372 -32.839 1.00 62.59 163 THR A O 1
ATOM 1236 N N . THR A 1 164 ? 20.548 3.657 -32.508 1.00 60.47 164 THR A N 1
ATOM 1237 C CA . THR A 1 164 ? 21.710 4.368 -33.044 1.00 60.47 164 THR A CA 1
ATOM 1238 C C . THR A 1 164 ? 21.620 4.351 -34.566 1.00 60.47 164 THR A C 1
ATOM 1240 O O . THR A 1 164 ? 22.106 3.439 -35.230 1.00 60.47 164 THR A O 1
ATOM 1243 N N . ALA A 1 165 ? 20.975 5.364 -35.140 1.00 60.72 165 ALA A N 1
ATOM 1244 C CA . ALA A 1 165 ? 21.049 5.617 -36.569 1.00 60.72 165 ALA A CA 1
ATOM 1245 C C . ALA A 1 165 ? 22.364 6.353 -36.869 1.00 60.72 165 ALA A C 1
ATOM 1247 O O . ALA A 1 165 ? 22.479 7.561 -36.651 1.00 60.72 165 ALA A O 1
ATOM 1248 N N . SER A 1 166 ? 23.371 5.633 -37.371 1.00 64.12 166 SER A N 1
ATOM 1249 C CA . SER A 1 166 ? 24.557 6.268 -37.947 1.00 64.12 166 SER A CA 1
ATOM 1250 C C . SER A 1 166 ? 24.262 6.647 -39.395 1.00 64.12 166 SER A C 1
ATOM 1252 O O . SER A 1 166 ? 24.155 5.769 -40.252 1.00 64.12 166 SER A O 1
ATOM 1254 N N . VAL A 1 167 ? 24.154 7.942 -39.688 1.00 64.12 167 VAL A N 1
ATOM 1255 C CA . VAL A 1 167 ? 24.141 8.404 -41.079 1.00 64.12 167 VAL A CA 1
ATOM 1256 C C . VAL A 1 167 ? 25.561 8.794 -41.466 1.00 64.12 167 VAL A C 1
ATOM 1258 O O . VAL A 1 167 ? 26.103 9.776 -40.963 1.00 64.12 167 VAL A O 1
ATOM 1261 N N . GLN A 1 168 ? 26.190 7.993 -42.328 1.00 61.91 168 GLN A N 1
ATOM 1262 C CA . GLN A 1 168 ? 27.488 8.323 -42.913 1.00 61.91 168 GLN A CA 1
ATOM 1263 C C . GLN A 1 168 ? 27.270 9.097 -44.213 1.00 61.91 168 GLN A C 1
ATOM 1265 O O . GLN A 1 168 ? 26.699 8.569 -45.165 1.00 61.91 168 GLN A O 1
ATOM 1270 N N . TYR A 1 169 ? 27.749 10.339 -44.261 1.00 62.19 169 TYR A N 1
ATOM 1271 C CA . TYR A 1 169 ? 27.789 11.126 -45.490 1.00 62.19 169 TYR A CA 1
ATOM 1272 C C . TYR A 1 169 ? 29.190 11.054 -46.085 1.00 62.19 169 TYR A C 1
ATOM 1274 O O . TYR A 1 169 ? 30.167 11.451 -45.447 1.00 62.19 169 TYR A O 1
ATOM 1282 N N . TYR A 1 170 ? 29.288 10.567 -47.318 1.00 58.16 170 TYR A N 1
ATOM 1283 C CA . TYR A 1 170 ? 30.506 10.678 -48.107 1.00 58.16 170 TYR A CA 1
ATOM 1284 C C . TYR A 1 170 ? 30.436 11.973 -48.910 1.00 58.16 170 TYR A C 1
ATOM 1286 O O . TYR A 1 170 ? 29.651 12.082 -49.847 1.00 58.16 170 TYR A O 1
ATOM 1294 N N . VAL A 1 171 ? 31.253 12.956 -48.538 1.00 60.53 171 VAL A N 1
ATOM 1295 C CA . VAL A 1 171 ? 31.544 14.095 -49.412 1.00 60.53 171 VAL A CA 1
ATOM 1296 C C . VAL A 1 171 ? 32.754 13.679 -50.241 1.00 60.53 171 VAL A C 1
ATOM 1298 O O . VAL A 1 171 ? 33.859 13.563 -49.706 1.00 60.53 171 VAL A O 1
ATOM 1301 N N . ASP A 1 172 ? 32.543 13.349 -51.514 1.00 56.75 172 ASP A N 1
ATOM 1302 C CA . ASP A 1 172 ? 33.636 12.986 -52.413 1.00 56.75 172 ASP A CA 1
ATOM 1303 C C . ASP A 1 172 ? 34.466 14.234 -52.738 1.00 56.75 172 ASP A C 1
ATOM 1305 O O . ASP A 1 172 ? 34.084 15.074 -53.545 1.00 56.75 172 ASP A O 1
ATOM 1309 N N . GLY A 1 173 ? 35.609 14.365 -52.067 1.00 53.00 173 GLY A N 1
ATOM 1310 C CA . GLY A 1 173 ? 36.558 15.452 -52.290 1.00 53.00 173 GLY A CA 1
ATOM 1311 C C . GLY A 1 173 ? 37.431 15.290 -53.539 1.00 53.00 173 GLY A C 1
ATOM 1312 O O . GLY A 1 173 ? 38.360 16.077 -53.701 1.00 53.00 173 GLY A O 1
ATOM 1313 N N . THR A 1 174 ? 37.208 14.281 -54.395 1.00 53.06 174 THR A N 1
ATOM 1314 C CA . THR A 1 174 ? 38.035 14.078 -55.600 1.00 53.06 174 THR A CA 1
ATOM 1315 C C . THR A 1 174 ? 37.568 14.865 -56.824 1.00 53.06 174 THR A C 1
ATOM 1317 O O . THR A 1 174 ? 38.370 15.082 -57.733 1.00 53.06 174 THR A O 1
ATOM 1320 N N . ALA A 1 175 ? 36.343 15.399 -56.819 1.00 50.44 175 ALA A N 1
ATOM 1321 C CA . ALA A 1 175 ? 35.922 16.443 -57.749 1.00 50.44 175 ALA A CA 1
ATOM 1322 C C . ALA A 1 175 ? 36.059 17.808 -57.058 1.00 50.44 175 ALA A C 1
ATOM 1324 O O . ALA A 1 175 ? 35.169 18.280 -56.355 1.00 50.44 175 ALA A O 1
ATOM 1325 N N . GLY A 1 176 ? 37.226 18.437 -57.207 1.00 45.38 176 GLY A N 1
ATOM 1326 C CA . GLY A 1 176 ? 37.392 19.832 -56.819 1.00 45.38 176 GLY A CA 1
ATOM 1327 C C . GLY A 1 176 ? 36.411 20.699 -57.600 1.00 45.38 176 GLY A C 1
ATOM 1328 O O . GLY A 1 176 ? 36.331 20.529 -58.807 1.00 45.38 176 GLY A O 1
ATOM 1329 N N . SER A 1 177 ? 35.695 21.598 -56.914 1.00 54.62 177 SER A N 1
ATOM 1330 C CA . SER A 1 177 ? 34.949 22.740 -57.472 1.00 54.62 177 SER A CA 1
ATOM 1331 C C . SER A 1 177 ? 34.767 22.683 -58.998 1.00 54.62 177 SER A C 1
ATOM 1333 O O . SER A 1 177 ? 35.484 23.370 -59.731 1.00 54.62 177 SER A O 1
ATOM 1335 N N . ASP A 1 178 ? 33.801 21.906 -59.490 1.00 52.44 178 ASP A N 1
ATOM 1336 C CA . ASP A 1 178 ? 33.491 21.843 -60.924 1.00 52.44 178 ASP A CA 1
ATOM 1337 C C . ASP A 1 178 ? 32.631 23.031 -61.381 1.00 52.44 178 ASP A C 1
ATOM 1339 O O . ASP A 1 178 ? 31.997 23.003 -62.425 1.00 52.44 178 ASP A O 1
ATOM 1343 N N . SER A 1 179 ? 32.628 24.124 -60.617 1.00 57.75 179 SER A N 1
ATOM 1344 C CA . SER A 1 179 ? 31.974 25.386 -60.970 1.00 57.75 179 SER A CA 1
ATOM 1345 C C . SER A 1 179 ? 30.459 25.295 -61.215 1.00 57.75 179 SER A C 1
ATOM 1347 O O . SER A 1 179 ? 29.893 26.310 -61.623 1.00 57.75 179 SER A O 1
ATOM 1349 N N . ASN A 1 180 ? 29.786 24.152 -60.992 1.00 53.28 180 ASN A N 1
ATOM 1350 C CA . ASN A 1 180 ? 28.373 24.031 -61.362 1.00 53.28 180 ASN A CA 1
ATOM 1351 C C . ASN A 1 180 ? 27.524 22.990 -60.600 1.00 53.28 180 ASN A C 1
ATOM 1353 O O . ASN A 1 180 ? 26.335 22.884 -60.892 1.00 53.28 180 ASN A O 1
ATOM 1357 N N . ASP A 1 181 ? 28.051 22.246 -59.626 1.00 59.81 181 ASP A N 1
ATOM 1358 C CA . ASP A 1 181 ? 27.229 21.284 -58.865 1.00 59.81 181 ASP A CA 1
ATOM 1359 C C . ASP A 1 181 ? 26.540 21.859 -57.608 1.00 59.81 181 ASP A C 1
ATOM 1361 O O . ASP A 1 181 ? 25.653 21.235 -57.025 1.00 59.81 181 ASP A O 1
ATOM 1365 N N . GLY A 1 182 ? 26.904 23.076 -57.193 1.00 54.25 182 GLY A N 1
ATOM 1366 C CA . GLY A 1 182 ? 26.249 23.777 -56.091 1.00 54.25 182 GLY A CA 1
ATOM 1367 C C . GLY A 1 182 ? 26.587 23.253 -54.691 1.00 54.25 182 GLY A C 1
ATOM 1368 O O . GLY A 1 182 ? 25.876 23.599 -53.747 1.00 54.25 182 GLY A O 1
ATOM 1369 N N . LEU A 1 183 ? 27.672 22.499 -54.494 1.00 59.12 183 LEU A N 1
ATOM 1370 C CA . LEU A 1 183 ? 28.070 21.990 -53.173 1.00 59.12 183 LEU A CA 1
ATOM 1371 C C . LEU A 1 183 ? 29.342 22.666 -52.643 1.00 59.12 183 LEU A C 1
ATOM 1373 O O . LEU A 1 183 ? 30.335 22.034 -52.294 1.00 59.12 183 LEU A O 1
ATOM 1377 N N . SER A 1 184 ? 29.300 23.996 -52.517 1.00 67.69 184 SER A N 1
ATOM 1378 C CA . SER A 1 184 ? 30.313 24.718 -51.737 1.00 67.69 184 SER A CA 1
ATOM 1379 C C . SER A 1 184 ? 30.279 24.276 -50.264 1.00 67.69 184 SER A C 1
ATOM 1381 O O . SER A 1 184 ? 29.235 23.863 -49.754 1.00 67.69 184 SER A O 1
ATOM 1383 N N . TRP A 1 185 ? 31.386 24.438 -49.530 1.00 62.09 185 TRP A N 1
ATOM 1384 C CA . TRP A 1 185 ? 31.421 24.225 -48.071 1.00 62.09 185 TRP A CA 1
ATOM 1385 C C . TRP A 1 185 ? 30.286 24.966 -47.334 1.00 62.09 185 TRP A C 1
ATOM 1387 O O . TRP A 1 185 ? 29.759 24.475 -46.335 1.00 62.09 185 TRP A O 1
ATOM 1397 N N . GLY A 1 186 ? 29.869 26.129 -47.852 1.00 67.50 186 GLY A N 1
ATOM 1398 C CA . GLY A 1 186 ? 28.715 26.874 -47.348 1.00 67.50 186 GLY A CA 1
ATOM 1399 C C . GLY A 1 186 ? 27.387 26.136 -47.541 1.00 67.50 186 GLY A C 1
ATOM 1400 O O . GLY A 1 186 ? 26.579 26.091 -46.616 1.00 67.50 186 GLY A O 1
ATOM 1401 N N . ASN A 1 187 ? 27.189 25.492 -48.691 1.00 66.44 187 ASN A N 1
ATOM 1402 C CA . ASN A 1 187 ? 25.969 24.744 -49.009 1.00 66.44 187 ASN A CA 1
ATOM 1403 C C . ASN A 1 187 ? 25.922 23.380 -48.307 1.00 66.44 187 ASN A C 1
ATOM 1405 O O . ASN A 1 187 ? 24.856 22.971 -47.848 1.00 66.44 187 ASN A O 1
ATOM 1409 N N . ALA A 1 188 ? 27.069 22.719 -48.120 1.00 68.62 188 ALA A N 1
ATOM 1410 C CA . ALA A 1 188 ? 27.168 21.530 -47.273 1.00 68.62 188 ALA A CA 1
ATOM 1411 C C . ALA A 1 188 ? 26.786 21.855 -45.816 1.00 68.62 188 ALA A C 1
ATOM 1413 O O . ALA A 1 188 ? 25.967 21.162 -45.211 1.00 68.62 188 ALA A O 1
ATOM 1414 N N . LYS A 1 189 ? 27.288 22.976 -45.276 1.00 68.94 189 LYS A N 1
ATOM 1415 C CA . LYS A 1 189 ? 26.914 23.464 -43.940 1.00 68.94 189 LYS A CA 1
ATOM 1416 C C . LYS A 1 189 ? 25.430 23.840 -43.847 1.00 68.94 189 LYS A C 1
ATOM 1418 O O . LYS A 1 189 ? 24.787 23.524 -42.849 1.00 68.94 189 LYS A O 1
ATOM 1423 N N . ALA A 1 190 ? 24.873 24.486 -44.874 1.00 70.94 190 ALA A N 1
ATOM 1424 C CA . ALA A 1 190 ? 23.454 24.840 -44.918 1.00 70.94 190 ALA A CA 1
ATOM 1425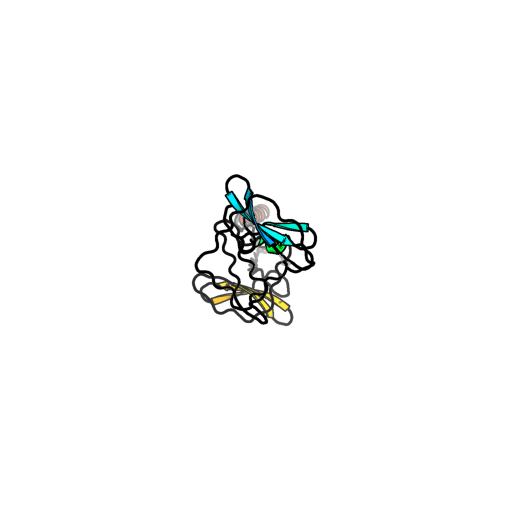 C C . ALA A 1 190 ? 22.553 23.595 -44.961 1.00 70.94 190 ALA A C 1
ATOM 1427 O O . ALA A 1 190 ? 21.561 23.531 -44.238 1.00 70.94 190 ALA A O 1
ATOM 1428 N N . THR A 1 191 ? 22.945 22.582 -45.739 1.00 72.75 191 THR A N 1
ATOM 1429 C CA . THR A 1 191 ? 22.252 21.289 -45.803 1.00 72.75 191 THR A CA 1
ATOM 1430 C C . THR A 1 191 ? 22.276 20.606 -44.439 1.00 72.75 191 THR A C 1
ATOM 1432 O O . THR A 1 191 ? 21.222 20.235 -43.935 1.00 72.75 191 THR A O 1
ATOM 1435 N N . MET A 1 192 ? 23.434 20.541 -43.772 1.00 72.12 192 MET A N 1
ATOM 1436 C CA . MET A 1 192 ? 23.530 19.980 -42.417 1.00 72.12 192 MET A CA 1
ATOM 1437 C C . MET A 1 192 ? 22.650 20.717 -41.402 1.00 72.12 192 MET A C 1
ATOM 1439 O O . MET A 1 192 ? 21.959 20.076 -40.616 1.00 72.12 192 MET A O 1
ATOM 1443 N N . ASN A 1 193 ? 22.620 22.051 -41.437 1.00 74.81 193 ASN A N 1
ATOM 1444 C CA . ASN A 1 193 ? 21.740 22.828 -40.563 1.00 74.81 193 ASN A CA 1
ATOM 1445 C C . ASN A 1 193 ? 20.254 22.544 -40.838 1.00 74.81 193 ASN A C 1
ATOM 1447 O O . ASN A 1 193 ? 19.474 22.429 -39.895 1.00 74.81 193 ASN A O 1
ATOM 1451 N N . GLY A 1 194 ? 19.867 22.385 -42.109 1.00 76.31 194 GLY A N 1
ATOM 1452 C CA . GLY A 1 194 ? 18.517 21.963 -42.485 1.00 76.31 194 GLY A CA 1
ATOM 1453 C C . GLY A 1 194 ? 18.174 20.566 -41.967 1.00 76.31 194 GLY A C 1
ATOM 1454 O O . GLY A 1 194 ? 17.062 20.337 -41.505 1.00 76.31 194 GLY A O 1
ATOM 1455 N N . MET A 1 195 ? 19.140 19.646 -41.960 1.00 71.31 195 MET A N 1
ATOM 1456 C CA . MET A 1 195 ? 18.944 18.300 -41.420 1.00 71.31 195 MET A CA 1
ATOM 1457 C C . MET A 1 195 ? 18.793 18.293 -39.899 1.00 71.31 195 MET A C 1
ATOM 1459 O O . MET A 1 195 ? 17.868 17.663 -39.395 1.00 71.31 195 MET A O 1
ATOM 1463 N N . PHE A 1 196 ? 19.623 19.042 -39.167 1.00 71.69 196 PHE A N 1
ATOM 1464 C CA . PHE A 1 196 ? 19.457 19.194 -37.717 1.00 71.69 196 PHE A CA 1
ATOM 1465 C C . PHE A 1 196 ? 18.098 19.791 -37.336 1.00 71.69 196 PHE A C 1
ATOM 1467 O O . PHE A 1 196 ? 17.577 19.468 -36.275 1.00 71.69 196 PHE A O 1
ATOM 1474 N N . ALA A 1 197 ? 17.500 20.613 -38.203 1.00 73.75 197 ALA A N 1
ATOM 1475 C CA . ALA A 1 197 ? 16.172 21.176 -37.977 1.00 73.75 197 ALA A CA 1
ATOM 1476 C C . ALA A 1 197 ? 15.018 20.174 -38.188 1.00 73.75 197 ALA A C 1
ATOM 1478 O O . ALA A 1 197 ? 13.914 20.423 -37.712 1.00 73.75 197 ALA A O 1
ATOM 1479 N N . ILE A 1 198 ? 15.248 19.066 -38.904 1.00 73.81 198 ILE A N 1
ATOM 1480 C CA . ILE A 1 198 ? 14.218 18.055 -39.218 1.00 73.81 198 ILE A CA 1
ATOM 1481 C C . ILE A 1 198 ? 14.322 16.836 -38.283 1.00 73.81 198 ILE A C 1
ATOM 1483 O O . ILE A 1 198 ? 13.361 16.082 -38.132 1.00 73.81 198 ILE A O 1
ATOM 1487 N N . ILE A 1 199 ? 15.468 16.636 -37.630 1.00 64.44 199 ILE A N 1
ATOM 1488 C CA . ILE A 1 199 ? 15.677 15.514 -36.713 1.00 64.44 199 ILE A CA 1
ATOM 1489 C C . ILE A 1 199 ? 14.912 15.749 -35.391 1.00 64.44 199 ILE A C 1
ATOM 1491 O O . ILE A 1 199 ? 15.047 16.819 -34.793 1.00 64.44 199 ILE A O 1
ATOM 1495 N N . PRO A 1 200 ? 14.138 14.764 -34.890 1.00 70.44 200 PRO A N 1
ATOM 1496 C CA . PRO A 1 200 ? 13.479 14.857 -33.590 1.00 70.44 200 PRO A CA 1
ATOM 1497 C C . PRO A 1 200 ? 14.489 15.057 -32.454 1.00 70.44 200 PRO A C 1
ATOM 1499 O O . PRO A 1 200 ? 15.483 14.338 -32.372 1.00 70.44 200 PRO A O 1
ATOM 1502 N N . LEU A 1 201 ? 14.191 15.968 -31.523 1.00 64.38 201 LEU A N 1
ATOM 1503 C CA . LEU A 1 201 ? 15.064 16.337 -30.392 1.00 64.38 201 LEU A CA 1
ATOM 1504 C C . LEU A 1 201 ? 15.419 15.181 -29.435 1.00 64.38 201 LEU A C 1
ATOM 1506 O O . LEU A 1 201 ? 16.258 15.350 -28.557 1.00 64.38 201 LEU A O 1
ATOM 1510 N N . ASN A 1 202 ? 14.803 14.011 -29.604 1.00 62.19 202 ASN A N 1
ATOM 1511 C CA . ASN A 1 202 ? 14.898 12.892 -28.671 1.00 62.19 202 ASN A CA 1
ATOM 1512 C C . ASN A 1 202 ? 15.850 11.786 -29.155 1.00 62.19 202 ASN A C 1
ATOM 1514 O O . ASN A 1 202 ? 15.871 10.707 -28.568 1.00 62.19 202 ASN A O 1
ATOM 1518 N N . ILE A 1 203 ? 16.608 12.017 -30.231 1.00 63.72 203 ILE A N 1
ATOM 1519 C CA . ILE A 1 203 ? 17.573 11.046 -30.756 1.00 63.72 203 ILE A CA 1
ATOM 1520 C C . ILE A 1 203 ? 18.988 11.597 -30.569 1.00 63.72 203 ILE A C 1
ATOM 1522 O O . ILE A 1 203 ? 19.342 12.650 -31.099 1.00 63.72 203 ILE A O 1
ATOM 1526 N N . PHE A 1 204 ? 19.821 10.866 -29.825 1.00 58.50 204 PHE A N 1
ATOM 1527 C CA . PHE A 1 204 ? 21.254 11.138 -29.775 1.00 58.50 204 PHE A CA 1
ATOM 1528 C C . PHE A 1 204 ? 21.895 10.726 -31.103 1.00 58.50 204 PHE A C 1
ATOM 1530 O O . PHE A 1 204 ? 21.905 9.551 -31.464 1.00 58.50 204 PHE A O 1
ATOM 1537 N N . HIS A 1 205 ? 22.471 11.692 -31.819 1.00 59.69 205 HIS A N 1
ATOM 1538 C CA . HIS A 1 205 ? 23.228 11.440 -33.042 1.00 59.69 205 HIS A CA 1
ATOM 1539 C C . HIS A 1 205 ? 24.707 11.753 -32.831 1.00 59.69 205 HIS A C 1
ATOM 1541 O O . HIS A 1 205 ? 25.076 12.883 -32.514 1.00 59.69 205 HIS A O 1
ATOM 1547 N N . ASN A 1 206 ? 25.567 10.765 -33.078 1.00 59.22 206 ASN A N 1
ATOM 1548 C CA . ASN A 1 206 ? 26.998 10.990 -33.230 1.00 59.22 206 ASN A CA 1
ATOM 1549 C C . ASN A 1 206 ? 27.309 11.187 -34.721 1.00 59.22 206 ASN A C 1
ATOM 1551 O O . ASN A 1 206 ? 27.128 10.267 -35.518 1.00 59.22 206 ASN A O 1
ATOM 1555 N N . THR A 1 207 ? 27.739 12.390 -35.109 1.00 59.59 207 THR A N 1
ATOM 1556 C CA . THR A 1 207 ? 28.099 12.700 -36.502 1.00 59.59 207 THR A CA 1
ATOM 1557 C C . THR A 1 207 ? 29.613 12.829 -36.614 1.00 59.59 207 THR A C 1
ATOM 1559 O O . THR A 1 207 ? 30.191 13.777 -36.088 1.00 59.59 207 THR A O 1
ATOM 1562 N N . SER A 1 208 ? 30.262 11.907 -37.329 1.00 61.31 208 SER A N 1
ATOM 1563 C CA . SER A 1 208 ? 31.688 12.006 -37.665 1.00 61.31 208 SER A CA 1
ATOM 1564 C C . SER A 1 208 ? 31.869 12.362 -39.140 1.00 61.31 208 SER A C 1
ATOM 1566 O O . SER A 1 208 ? 31.365 11.644 -40.005 1.00 61.31 208 SER A O 1
ATOM 1568 N N . ILE A 1 209 ? 32.632 13.417 -39.435 1.00 60.44 209 ILE A N 1
ATOM 1569 C CA . ILE A 1 209 ? 33.054 13.746 -40.801 1.00 60.44 209 ILE A CA 1
ATOM 1570 C C . ILE A 1 209 ? 34.506 13.308 -40.964 1.00 60.44 209 ILE A C 1
ATOM 1572 O O . ILE A 1 209 ? 35.400 13.869 -40.335 1.00 60.44 209 ILE A O 1
ATOM 1576 N N . ASN A 1 210 ? 34.741 12.311 -41.815 1.00 58.47 210 ASN A N 1
ATOM 1577 C CA . ASN A 1 210 ? 36.085 11.851 -42.144 1.00 58.47 210 ASN A CA 1
ATOM 1578 C C . ASN A 1 210 ? 36.456 12.338 -43.547 1.00 58.47 210 ASN A C 1
ATOM 1580 O O . ASN A 1 210 ? 35.816 11.946 -44.522 1.00 58.47 210 ASN A O 1
ATOM 1584 N N . CYS A 1 211 ? 37.508 13.148 -43.670 1.00 54.47 211 CYS A N 1
ATOM 1585 C CA . CYS A 1 211 ? 38.147 13.380 -44.961 1.00 54.47 211 CYS A CA 1
ATOM 1586 C C . CYS A 1 211 ? 39.147 12.245 -45.235 1.00 54.47 211 CYS A C 1
ATOM 1588 O O . CYS A 1 211 ? 39.998 11.932 -44.402 1.00 54.47 211 CYS A O 1
ATOM 1590 N N . ARG A 1 212 ? 39.057 11.594 -46.400 1.00 49.12 212 ARG A N 1
ATOM 1591 C CA . ARG A 1 212 ? 40.146 10.731 -46.877 1.00 49.12 212 ARG A CA 1
ATOM 1592 C C . ARG A 1 212 ? 41.125 11.598 -47.655 1.00 49.12 212 ARG A C 1
ATOM 1594 O O . ARG A 1 212 ? 40.835 11.969 -48.786 1.00 49.12 212 ARG A O 1
ATOM 1601 N N . ASN A 1 213 ? 42.282 11.870 -47.062 1.00 48.94 213 ASN A N 1
ATOM 1602 C CA . ASN A 1 213 ? 43.435 12.332 -47.826 1.00 48.94 213 ASN A CA 1
ATOM 1603 C C . ASN A 1 213 ? 43.953 11.127 -48.627 1.00 48.94 213 ASN A C 1
ATOM 1605 O O . ASN A 1 213 ? 44.386 10.139 -48.031 1.00 48.94 213 ASN A O 1
ATOM 1609 N N . ARG A 1 214 ? 43.825 11.175 -49.953 1.00 51.78 214 ARG A N 1
ATOM 1610 C CA . ARG A 1 214 ? 44.584 10.313 -50.866 1.00 51.78 214 ARG A CA 1
ATOM 1611 C C . ARG A 1 214 ? 45.800 11.071 -51.362 1.00 51.78 214 ARG A C 1
ATOM 1613 O O . ARG A 1 214 ? 45.647 12.286 -51.607 1.00 51.78 214 ARG A O 1
#

Secondary structure (DSSP, 8-state):
------SS-SSS-----S-------SPPPP-TT--EEEEEEETTEEEEEEE-TTS-EEE-EETTEETT-S---HHHHHHS--TTTTS----SSSPPP---SSS-S---SS-----B-PPPPP-TT--EEEEEEETTEEEEEEE-TT--EEE-EETTEE--------------TTS---SSS---HHHHHHHHHHHHHHS-TT------------

Organism: NCBI:txid412755

pLDDT: mean 78.6, std 16.35, range [45.38, 98.06]

Sequence (214 aa):
MSIKIDQIFGGDNAIRLDYLTIDGYNDPTATSNTGTIYAKDIDGYTELFYFDDYSNSIQVTSKGSIIGGTGNTLDQAYDQGGAGAGRIITADSGAVMIDANGAEALNIDGYLSLDEIIDPTGVSNKGFIYSKDIEDYTELFYMDNYGNIIQITDQGTVYSNSTTASVQYYVDGTAGSDSNDGLSWGNAKATMNGMFAIIPLNIFHNTSINCRNR

Mean predicted aligned error: 13.83 Å